Protein AF-A0A162LKR6-F1 (afdb_monomer)

Secondary structure (DSSP, 8-state):
-------EEEEEGGG--S---HHHHHHHHHHHHHHHHHTT--EEEEEE--TTT-TTHHHHHHHHHHHHHHHT-EEEEEEETTT--GGGHHHHHHHHHHHTTSTTB-EETTEEEEEEES-TT--HHHHHHTSTT--EEEE-B-S-GGGGGG--S-----B---SS-SSS------BSS-TTTT-B-----TT-SSSSTHHHHTT---TTHHHHHHHHHHHHHHT-SS----S-EEEEEEESS-TTPPPSS-SS-SPTTGGG---EEEEEEEESS-EEEEEEETTSPPEEEEE-SEEEEEEEE--SB-EEEEEEETTEEEEEEE-SSPBPS--SS---PEEEEEEE-

Organism: NCBI:txid1081108

InterPro domains:
  IPR005197 Glycoside hydrolase family 71 [PF03659] (29-169)
  IPR005197 Glycoside hydrolase family 71 [PF03659] (178-317)
  IPR005197 Glycoside hydrolase family 71 [cd11577] (24-223)

Solvent-accessible surface area (backbone atoms only — not comparable to full-atom values): 19174 Å² total; per-residue (Å²): 132,87,73,81,55,82,43,54,28,34,32,46,60,80,69,74,74,66,93,60,54,74,70,55,51,49,50,50,54,47,49,53,50,49,60,37,46,76,36,60,41,47,29,35,35,38,38,44,53,49,54,91,79,34,74,59,44,67,61,52,51,53,48,52,40,49,50,17,40,78,70,73,34,23,33,29,52,15,46,24,48,91,69,44,56,86,89,40,49,66,58,55,28,50,57,49,52,69,43,54,79,43,83,6,42,32,68,47,98,87,8,24,36,34,36,27,42,54,68,74,79,60,62,39,51,63,36,53,75,60,32,79,87,50,53,70,30,38,27,38,17,51,86,56,74,71,51,71,82,69,68,81,34,63,68,73,56,71,36,64,83,61,66,62,74,88,78,81,80,66,82,68,28,46,30,40,48,32,49,78,79,59,59,30,40,40,71,93,59,96,82,58,73,81,75,71,32,30,80,56,41,65,95,33,50,28,37,44,55,43,66,69,44,26,34,48,42,52,14,57,40,72,66,46,95,58,60,68,52,90,54,50,35,38,34,37,38,29,51,46,43,55,84,85,62,77,47,79,68,48,94,85,57,80,65,89,66,59,84,79,58,76,66,42,34,38,39,32,41,30,20,66,52,58,32,37,42,34,41,28,28,28,83,47,77,73,47,73,46,82,38,64,51,37,82,48,79,47,77,41,75,57,34,60,33,54,34,36,41,38,33,27,46,94,89,38,82,64,40,62,49,68,55,94,65,52,24,37,93,70,44,49,51,78,53,86,39,50,40,38,40,67,38,71,107

Nearest PDB structures (foldseek):
  4ad0-assembly4_D  TM=5.886E-01  e=2.171E-04  Bacteroides thetaiotaomicron VPI-5482
  4acz-assembly1_A  TM=6.009E-01  e=1.583E-03  Bacteroides thetaiotaomicron VPI-5482
  4ad0-assembly2_B  TM=5.963E-01  e=1.897E-03  Bacteroides thetaiotaomicron VPI-5482
  3l5i-assembly1_A  TM=4.426E-01  e=1.816E+00  Homo sapiens
  3l5j-assembly2_B  TM=2.944E-01  e=9.364E-01  Homo sapiens

Radius of gyration: 21.82 Å; Cα contacts (8 Å, |Δi|>4): 695; chains: 1; bounding box: 47×47×60 Å

Foldseek 3Di:
DQDQDAAEAEEEPLQVDDDDDLVLLLVVLLQLVVLCVVLPHQEYAYEDADCVVPVCRVVNVVSNLVSLLVVVGAYEYAYEVVHDDLVCLVVVLVVRLVCFPRSRFDDDPQAGEYEYDDDLQRQCVSSQVSSVPGHHAYAYADPDPVSVVVDPRDHNHHDHPPQDDPDPPHDGRQYQRPLVVQRHQHADDPPSPPSVSCVQCVQQHNVLVSVVSSQVSVCVSSVHPAGDFDFKKKKKKFDLEALPADAAAAPPGDDPPSVVDDRKIKMKIAFPAKKWKWKDAAPDDIDIDIDGHGIDMDIDHHDFFKIWMFIGDPNHTDWIDIDPHTRHNYHNYDHPHMRMDMIGD

Sequence (345 aa):
MVSTKHLVAGLCLLTLALAAEKAVYAHFMNQDIAQAQEIGIDGFALNCAPPRVDSYTPKQLANAYEAAADTGFKVFISVDFAYWGDNDSNDITSILRNYSTYTGQAYYNGGALASTFVRDYFDWNNVKNNMGGQKLTIIPMIQDPTFLSRQTTGIDGALSWYGWPTDGASWWLTLLTDFGESHYISGHEPHHSDDGSSEWTAEFPHDAWRSLMKPYIAAYKSGAASPTVSRDELVYWYRTTPKGIECTNDKIGKPRGVELFDDVVFASAMLTQPADLTVTSGSRSPVTVSVPADIHTLNFTMGVGKQQFSLSRSDAHLLGGFGAKDIQQSCETYNFNAYVGAFTA

pLDDT: mean 85.41, std 17.09, range [24.7, 98.75]

Structure (mmCIF, N/CA/C/O backbone):
data_AF-A0A162LKR6-F1
#
_entry.id   AF-A0A162LKR6-F1
#
loop_
_atom_site.group_PDB
_atom_site.id
_atom_site.type_symbol
_atom_site.label_atom_id
_atom_site.label_alt_id
_atom_site.label_comp_id
_atom_site.label_asym_id
_atom_site.label_entity_id
_atom_site.label_seq_id
_atom_site.pdbx_PDB_ins_code
_atom_site.Cartn_x
_atom_site.Cartn_y
_atom_site.Cartn_z
_atom_site.occupancy
_atom_site.B_iso_or_equiv
_atom_site.auth_seq_id
_atom_site.auth_comp_id
_atom_site.auth_asym_id
_atom_site.auth_atom_id
_atom_site.pdbx_PDB_model_num
ATOM 1 N N . MET A 1 1 ? -15.649 -25.569 11.508 1.00 29.19 1 MET A N 1
ATOM 2 C CA . MET A 1 1 ? -16.010 -24.161 11.241 1.00 29.19 1 MET A CA 1
ATOM 3 C C . MET A 1 1 ? -14.812 -23.514 10.583 1.00 29.19 1 MET A C 1
ATOM 5 O O . MET A 1 1 ? -13.763 -23.469 11.209 1.00 29.19 1 MET A O 1
ATOM 9 N N . VAL A 1 2 ? -14.925 -23.119 9.316 1.00 24.70 2 VAL A N 1
ATOM 10 C CA . VAL A 1 2 ? -13.878 -22.333 8.651 1.00 24.70 2 VAL A CA 1
ATOM 11 C C . VAL A 1 2 ? -13.959 -20.930 9.252 1.00 24.70 2 VAL A C 1
ATOM 13 O O . VAL A 1 2 ? -14.989 -20.277 9.130 1.00 24.70 2 VAL A O 1
ATOM 16 N N . SER A 1 3 ? -12.934 -20.521 9.999 1.00 33.34 3 SER A N 1
ATOM 17 C CA . SER A 1 3 ? -12.812 -19.149 10.497 1.00 33.34 3 SER A CA 1
ATOM 18 C C . SER A 1 3 ? -12.527 -18.247 9.299 1.00 33.34 3 SER A C 1
ATOM 20 O O . SER A 1 3 ? -11.467 -18.376 8.687 1.00 33.34 3 SER A O 1
ATOM 22 N N . THR A 1 4 ? -13.475 -17.388 8.918 1.00 39.44 4 THR A N 1
ATOM 23 C CA . THR A 1 4 ? -13.256 -16.383 7.871 1.00 39.44 4 THR A CA 1
ATOM 24 C C . THR A 1 4 ? -12.212 -15.391 8.376 1.00 39.44 4 THR A C 1
ATOM 26 O O . THR A 1 4 ? -12.482 -14.586 9.269 1.00 39.44 4 THR A O 1
ATOM 29 N N . LYS A 1 5 ? -10.991 -15.475 7.846 1.00 44.66 5 LYS A N 1
ATOM 30 C CA . LYS A 1 5 ? -9.936 -14.500 8.130 1.00 44.66 5 LYS A CA 1
ATOM 31 C C . LYS A 1 5 ? -10.236 -13.209 7.367 1.00 44.66 5 LYS A C 1
ATOM 33 O O . LYS A 1 5 ? -10.603 -13.262 6.196 1.00 44.66 5 LYS A O 1
ATOM 38 N N . HIS A 1 6 ? -10.073 -12.078 8.044 1.00 50.22 6 HIS A N 1
ATOM 39 C CA . HIS A 1 6 ? -10.256 -10.742 7.477 1.00 50.22 6 HIS A CA 1
ATOM 40 C C . HIS A 1 6 ? -8.883 -10.093 7.290 1.00 50.22 6 HIS A C 1
ATOM 42 O O . HIS A 1 6 ? -7.999 -10.298 8.131 1.00 50.22 6 HIS A O 1
ATOM 48 N N . LEU A 1 7 ? -8.703 -9.336 6.207 1.00 41.81 7 LEU A N 1
ATOM 49 C CA . LEU A 1 7 ? -7.512 -8.513 5.982 1.00 41.81 7 LEU A CA 1
ATOM 50 C C . LEU A 1 7 ? -7.910 -7.039 5.925 1.00 41.81 7 LEU A C 1
ATOM 52 O O . LEU A 1 7 ? -8.882 -6.679 5.262 1.00 41.81 7 LEU A O 1
ATOM 56 N N . VAL A 1 8 ? -7.144 -6.199 6.616 1.00 47.16 8 VAL A N 1
ATOM 57 C CA . VAL A 1 8 ? -7.363 -4.754 6.689 1.00 47.16 8 VAL A CA 1
ATOM 58 C C . VAL A 1 8 ? -6.139 -4.058 6.104 1.00 47.16 8 VAL A C 1
ATOM 60 O O . VAL A 1 8 ? -5.020 -4.438 6.432 1.00 47.16 8 VAL A O 1
ATOM 63 N N . ALA A 1 9 ? -6.361 -3.069 5.243 1.00 48.78 9 ALA A N 1
ATOM 64 C CA . ALA A 1 9 ? -5.352 -2.143 4.732 1.00 48.78 9 ALA A CA 1
ATOM 65 C C . ALA A 1 9 ? -5.332 -0.846 5.555 1.00 48.78 9 ALA A C 1
ATOM 67 O O . ALA A 1 9 ? -6.288 -0.533 6.258 1.00 48.78 9 ALA A O 1
ATOM 68 N N . GLY A 1 10 ? -4.260 -0.066 5.484 1.00 45.12 10 GLY A N 1
ATOM 69 C CA . GLY A 1 10 ? -4.259 1.278 6.053 1.00 45.12 10 GLY A CA 1
ATOM 70 C C . GLY A 1 10 ? -4.812 2.296 5.055 1.00 45.12 10 GLY A C 1
ATOM 71 O O . GLY A 1 10 ? -4.635 2.159 3.847 1.00 45.12 10 GLY A O 1
ATOM 72 N N . LEU A 1 11 ? -5.476 3.335 5.545 1.00 42.62 11 LEU A N 1
ATOM 73 C CA . LEU A 1 11 ? -5.876 4.490 4.750 1.00 42.62 11 LEU A CA 1
ATOM 74 C C . LEU A 1 11 ? -5.417 5.751 5.480 1.00 42.62 11 LEU A C 1
ATOM 76 O O . LEU A 1 11 ? -5.791 5.990 6.634 1.00 42.62 11 LEU A O 1
ATOM 80 N N . CYS A 1 12 ? -4.598 6.554 4.807 1.00 48.62 12 CYS A N 1
ATOM 81 C CA . CYS A 1 12 ? -4.180 7.843 5.327 1.00 48.62 12 CYS A CA 1
ATOM 82 C C . CYS A 1 12 ? -5.245 8.878 4.956 1.00 48.62 12 CYS A C 1
ATOM 84 O O . CYS A 1 12 ? -5.464 9.151 3.778 1.00 48.62 12 CYS A O 1
ATOM 86 N N . LEU A 1 13 ? -5.938 9.441 5.951 1.00 44.19 13 LEU A N 1
ATOM 87 C CA . LEU A 1 13 ? -6.934 10.490 5.709 1.00 44.19 13 LEU A CA 1
ATOM 88 C C . LEU A 1 13 ? -6.302 11.875 5.486 1.00 44.19 13 LEU A C 1
ATOM 90 O O . LEU A 1 13 ? -7.023 12.794 5.096 1.00 44.19 13 LEU A O 1
ATOM 94 N N . LEU A 1 14 ? -4.988 12.027 5.714 1.00 36.88 14 LEU A N 1
ATOM 95 C CA . LEU A 1 14 ? -4.273 13.299 5.548 1.00 36.88 14 LEU A CA 1
ATOM 96 C C . LEU A 1 14 ? -4.157 13.747 4.078 1.00 36.88 14 LEU A C 1
ATOM 98 O O . LEU A 1 14 ? -4.007 14.937 3.827 1.00 36.88 14 LEU A O 1
ATOM 102 N N . THR A 1 15 ? -4.260 12.835 3.105 1.00 41.09 15 THR A N 1
ATOM 103 C CA . THR A 1 15 ? -4.064 13.134 1.670 1.00 41.09 15 THR A CA 1
ATOM 104 C C . THR A 1 15 ? -5.354 13.486 0.914 1.00 41.09 15 THR A C 1
ATOM 106 O O . THR A 1 15 ? -5.302 13.877 -0.246 1.00 41.09 15 THR A O 1
ATOM 109 N N . LEU A 1 16 ? -6.531 13.417 1.553 1.00 44.19 16 LEU A N 1
ATOM 110 C CA . LEU A 1 16 ? -7.836 13.701 0.916 1.00 44.19 16 LEU A CA 1
ATOM 111 C C . LEU A 1 16 ? -8.273 15.178 1.040 1.00 44.19 16 LEU A C 1
ATOM 113 O O . LEU A 1 16 ? -9.462 15.511 0.957 1.00 44.19 16 LEU A O 1
ATOM 117 N N . ALA A 1 17 ? -7.325 16.081 1.288 1.00 40.38 17 ALA A N 1
ATOM 118 C CA . ALA A 1 17 ? -7.599 17.459 1.663 1.00 40.38 17 ALA A CA 1
ATOM 119 C C . ALA A 1 17 ? -7.634 18.406 0.455 1.00 40.38 17 ALA A C 1
ATOM 121 O O . ALA A 1 17 ? -6.652 19.069 0.161 1.00 40.38 17 ALA A O 1
ATOM 122 N N . LEU A 1 18 ? -8.822 18.561 -0.140 1.00 38.34 18 LEU A N 1
ATOM 123 C CA . LEU A 1 18 ? -9.355 19.874 -0.527 1.00 38.34 18 LEU A CA 1
ATOM 124 C C . LEU A 1 18 ? -10.874 19.817 -0.652 1.00 38.34 18 LEU A C 1
ATOM 126 O O . LEU A 1 18 ? -11.410 19.230 -1.581 1.00 38.34 18 LEU A O 1
ATOM 130 N N . ALA A 1 19 ? -11.557 20.410 0.334 1.00 39.62 19 ALA A N 1
ATOM 131 C CA . ALA A 1 19 ? -12.937 20.915 0.303 1.00 39.62 19 ALA A CA 1
ATOM 132 C C . ALA A 1 19 ? -13.975 20.177 -0.577 1.00 39.62 19 ALA A C 1
ATOM 134 O O . ALA A 1 19 ? -14.870 20.806 -1.138 1.00 39.62 19 ALA A O 1
ATOM 135 N N . ALA A 1 20 ? -13.914 18.852 -0.668 1.00 42.78 20 ALA A N 1
ATOM 136 C CA . ALA A 1 20 ? -14.869 18.077 -1.439 1.00 42.78 20 ALA A CA 1
ATOM 137 C C . ALA A 1 20 ? -16.275 18.168 -0.804 1.00 42.78 20 ALA A C 1
ATOM 139 O O . ALA A 1 20 ? -16.480 17.901 0.393 1.00 42.78 20 ALA A O 1
ATOM 140 N N . GLU A 1 21 ? -17.270 18.558 -1.608 1.00 47.84 21 GLU A N 1
ATOM 141 C CA . GLU A 1 21 ? -18.689 18.373 -1.287 1.00 47.84 21 GLU A CA 1
ATOM 142 C C . GLU A 1 21 ? -18.957 16.890 -0.955 1.00 47.84 21 GLU A C 1
ATOM 144 O O . GLU A 1 21 ? -18.235 16.010 -1.420 1.00 47.84 21 GLU A O 1
ATOM 149 N N . LYS A 1 22 ? -19.985 16.582 -0.140 1.00 41.72 22 LYS A N 1
ATOM 150 C CA . LYS A 1 22 ? -20.257 15.208 0.357 1.00 41.72 22 LYS A CA 1
ATOM 151 C C . LYS A 1 22 ? -20.213 14.152 -0.764 1.00 41.72 22 LYS A C 1
ATOM 153 O O . LYS A 1 22 ? -19.682 13.068 -0.556 1.00 41.72 22 LYS A O 1
ATOM 158 N N . ALA A 1 23 ? -20.727 14.493 -1.947 1.00 37.66 23 ALA A N 1
ATOM 159 C CA . ALA A 1 23 ? -20.769 13.608 -3.109 1.00 37.66 23 ALA A CA 1
ATOM 160 C C . ALA A 1 23 ? -19.381 13.258 -3.674 1.00 37.66 23 ALA A C 1
ATOM 162 O O . ALA A 1 23 ? -19.180 12.134 -4.119 1.00 37.66 23 ALA A O 1
ATOM 163 N N . VAL A 1 24 ? -18.429 14.191 -3.623 1.00 47.19 24 VAL A N 1
ATOM 164 C CA . VAL A 1 24 ? -17.076 14.029 -4.171 1.00 47.19 24 VAL A CA 1
ATOM 165 C C . VAL A 1 24 ? -16.264 13.085 -3.278 1.00 47.19 24 VAL A C 1
ATOM 167 O O . VAL A 1 24 ? -15.729 12.099 -3.762 1.00 47.19 24 VAL A O 1
ATOM 170 N N . TYR A 1 25 ? -16.281 13.278 -1.954 1.00 55.28 25 TYR A N 1
ATOM 171 C CA . TYR A 1 25 ? -15.586 12.364 -1.032 1.00 55.28 25 TYR A CA 1
ATOM 172 C C . TYR A 1 25 ? -16.222 10.965 -0.980 1.00 55.28 25 TYR A C 1
ATOM 174 O O . TYR A 1 25 ? -15.514 9.961 -0.974 1.00 55.28 25 TYR A O 1
ATOM 182 N N . ALA A 1 26 ? -17.558 10.881 -0.966 1.00 53.91 26 ALA A N 1
ATOM 183 C CA . ALA A 1 26 ? -18.251 9.593 -0.983 1.00 53.91 26 ALA A CA 1
ATOM 184 C C . ALA A 1 26 ? -17.964 8.802 -2.270 1.00 53.91 26 ALA A C 1
ATOM 186 O O . ALA A 1 26 ? -17.880 7.578 -2.226 1.00 53.91 26 ALA A O 1
ATOM 187 N N . HIS A 1 27 ? -17.782 9.482 -3.407 1.00 55.50 27 HIS A N 1
ATOM 188 C CA . HIS A 1 27 ? -17.410 8.836 -4.663 1.00 55.50 27 HIS A CA 1
ATOM 189 C C . HIS A 1 27 ? -16.030 8.163 -4.582 1.00 55.50 27 HIS A C 1
ATOM 191 O O . HIS A 1 27 ? -15.929 6.988 -4.928 1.00 55.50 27 HIS A O 1
ATOM 197 N N . PHE A 1 28 ? -15.012 8.847 -4.046 1.00 70.88 28 PHE A N 1
ATOM 198 C CA . PHE A 1 28 ? -13.657 8.287 -3.923 1.00 70.88 28 PHE A CA 1
ATOM 199 C C . PHE A 1 28 ? -13.556 7.198 -2.870 1.00 70.88 28 PHE A C 1
ATOM 201 O O . PHE A 1 28 ? -13.040 6.128 -3.160 1.00 70.88 28 PHE A O 1
ATOM 208 N N . MET A 1 29 ? -14.160 7.396 -1.695 1.00 79.56 29 MET A N 1
ATOM 209 C CA . MET A 1 29 ? -14.205 6.341 -0.683 1.00 79.56 29 MET A CA 1
ATOM 210 C C . MET A 1 29 ? -14.878 5.072 -1.229 1.00 79.56 29 MET A C 1
ATOM 212 O O . MET A 1 29 ? -14.401 3.968 -0.993 1.00 79.56 29 MET A O 1
ATOM 216 N N . ASN A 1 30 ? -15.956 5.206 -2.009 1.00 84.00 30 ASN A N 1
ATOM 217 C CA . ASN A 1 30 ? -16.595 4.055 -2.648 1.00 84.00 30 ASN A CA 1
ATOM 218 C C . ASN A 1 30 ? -15.708 3.410 -3.723 1.00 84.00 30 ASN A C 1
ATOM 220 O O . ASN A 1 30 ? -15.721 2.187 -3.858 1.00 84.00 30 ASN A O 1
ATOM 224 N N . GLN A 1 31 ? -14.942 4.201 -4.477 1.00 84.44 31 GLN A N 1
ATOM 225 C CA . GLN A 1 31 ? -13.979 3.693 -5.453 1.00 84.44 31 GLN A CA 1
ATOM 226 C C . GLN A 1 31 ? -12.830 2.935 -4.771 1.00 84.44 31 GLN A C 1
ATOM 228 O O . GLN A 1 31 ? -12.537 1.809 -5.170 1.00 84.44 31 GLN A O 1
ATOM 233 N N . ASP A 1 32 ? -12.238 3.501 -3.720 1.00 84.31 32 ASP A N 1
ATOM 234 C CA . ASP A 1 32 ? -11.192 2.871 -2.909 1.00 84.31 32 ASP A CA 1
ATOM 235 C C . ASP A 1 32 ? -11.684 1.563 -2.288 1.00 84.31 32 ASP A C 1
ATOM 237 O O . ASP A 1 32 ? -11.022 0.527 -2.385 1.00 84.31 32 ASP A O 1
ATOM 241 N N . ILE A 1 33 ? -12.887 1.578 -1.702 1.00 88.81 33 ILE A N 1
ATOM 242 C CA . ILE A 1 33 ? -13.537 0.378 -1.167 1.00 88.81 33 ILE A CA 1
ATOM 243 C C . ILE A 1 33 ? -13.721 -0.667 -2.271 1.00 88.81 33 ILE A C 1
ATOM 245 O O . ILE A 1 33 ? -13.387 -1.832 -2.059 1.00 88.81 33 ILE A O 1
ATOM 249 N N . ALA A 1 34 ? -14.210 -0.279 -3.451 1.00 90.75 34 ALA A N 1
ATOM 250 C CA . ALA A 1 34 ? -14.413 -1.211 -4.555 1.00 90.75 34 ALA A CA 1
ATOM 251 C C . ALA A 1 34 ? -13.088 -1.838 -5.028 1.00 90.75 34 ALA A C 1
ATOM 253 O O . ALA A 1 34 ? -13.014 -3.056 -5.196 1.00 90.75 34 ALA A O 1
ATOM 254 N N . GLN A 1 35 ? -12.028 -1.036 -5.180 1.00 89.56 35 GLN A N 1
ATOM 255 C CA . GLN A 1 35 ? -10.691 -1.514 -5.554 1.00 89.56 35 GLN A CA 1
ATOM 256 C C . GLN A 1 35 ? -10.099 -2.450 -4.487 1.00 89.56 35 GLN A C 1
ATOM 258 O O . GLN A 1 35 ? -9.509 -3.481 -4.816 1.00 89.56 35 GLN A O 1
ATOM 263 N N . ALA A 1 36 ? -10.287 -2.133 -3.205 1.00 88.81 36 ALA A N 1
ATOM 264 C CA . ALA A 1 36 ? -9.868 -2.977 -2.090 1.00 88.81 36 ALA A CA 1
ATOM 265 C C . ALA A 1 36 ? -10.630 -4.313 -2.062 1.00 88.81 36 ALA A C 1
ATOM 267 O O . ALA A 1 36 ? -10.019 -5.384 -1.962 1.00 88.81 36 ALA A O 1
ATOM 268 N N . GLN A 1 37 ? -11.956 -4.270 -2.210 1.00 92.12 37 GLN A N 1
ATOM 269 C CA . GLN A 1 37 ? -12.806 -5.458 -2.272 1.00 92.12 37 GLN A CA 1
ATOM 270 C C . GLN A 1 37 ? -12.447 -6.352 -3.467 1.00 92.12 37 GLN A C 1
ATOM 272 O O . GLN A 1 37 ? -12.443 -7.577 -3.327 1.00 92.12 37 GLN A O 1
ATOM 277 N N . GLU A 1 38 ? -12.072 -5.775 -4.616 1.00 92.56 38 GLU A N 1
ATOM 278 C CA . GLU A 1 38 ? -11.669 -6.524 -5.815 1.00 92.56 38 GLU A CA 1
ATOM 279 C C . GLU A 1 38 ? -10.475 -7.461 -5.564 1.00 92.56 38 GLU A C 1
ATOM 281 O O . GLU A 1 38 ? -10.382 -8.548 -6.156 1.00 92.56 38 GLU A O 1
ATOM 286 N N . ILE A 1 39 ? -9.565 -7.065 -4.672 1.00 89.69 39 ILE A N 1
ATOM 287 C CA . ILE A 1 39 ? -8.402 -7.869 -4.278 1.00 89.69 39 ILE A CA 1
ATOM 288 C C . ILE A 1 39 ? -8.591 -8.617 -2.955 1.00 89.69 39 ILE A C 1
ATOM 290 O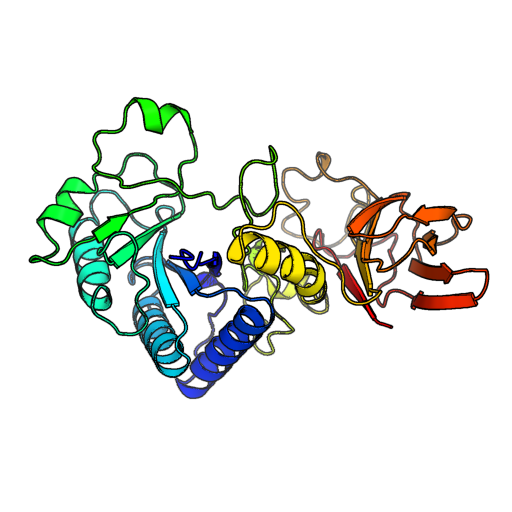 O . ILE A 1 39 ? -7.700 -9.351 -2.534 1.00 89.69 39 ILE A O 1
ATOM 294 N N . GLY A 1 40 ? -9.771 -8.505 -2.341 1.00 90.69 40 GLY A N 1
ATOM 295 C CA . GLY A 1 40 ? -10.172 -9.266 -1.162 1.00 90.69 40 GLY A CA 1
ATOM 296 C C . GLY A 1 40 ? -9.861 -8.609 0.184 1.00 90.69 40 GLY A C 1
ATOM 297 O O . GLY A 1 40 ? -9.952 -9.306 1.197 1.00 90.69 40 GLY A O 1
ATOM 298 N N . ILE A 1 41 ? -9.508 -7.321 0.211 1.00 89.88 41 ILE A N 1
ATOM 299 C CA . ILE A 1 41 ? -9.410 -6.533 1.449 1.00 89.88 41 ILE A CA 1
ATOM 300 C C . ILE A 1 41 ? -10.827 -6.288 1.986 1.00 89.88 41 ILE A C 1
ATOM 302 O O . ILE A 1 41 ? -11.753 -6.040 1.217 1.00 89.88 41 ILE A O 1
ATOM 306 N N . ASP A 1 42 ? -10.995 -6.376 3.306 1.00 90.25 42 ASP A N 1
ATOM 307 C CA . ASP A 1 42 ? -12.299 -6.286 3.981 1.00 90.25 42 ASP A CA 1
ATOM 308 C C . ASP A 1 42 ? -12.486 -4.990 4.779 1.00 90.25 42 ASP A C 1
ATOM 310 O O . ASP A 1 42 ? -13.603 -4.682 5.203 1.00 90.25 42 ASP A O 1
ATOM 314 N N . GLY A 1 43 ? -11.405 -4.247 5.030 1.00 91.00 43 GLY A N 1
ATOM 315 C CA . GLY A 1 43 ? -11.511 -2.991 5.750 1.00 91.00 43 GLY A CA 1
ATOM 316 C C . GLY A 1 43 ? -10.310 -2.057 5.669 1.00 91.00 43 GLY A C 1
ATOM 317 O O . GLY A 1 43 ? -9.240 -2.463 5.213 1.00 91.00 43 GLY A O 1
ATOM 318 N N . PHE A 1 44 ? -10.491 -0.828 6.168 1.00 90.19 44 PHE A N 1
ATOM 319 C CA . PHE A 1 44 ? -9.430 0.172 6.330 1.00 90.19 44 PHE A CA 1
ATOM 320 C C . PHE A 1 44 ? -9.191 0.591 7.787 1.00 90.19 44 PHE A C 1
ATOM 322 O O . PHE A 1 44 ? -10.132 0.836 8.545 1.00 90.19 44 PHE A O 1
ATOM 329 N N . ALA A 1 45 ? -7.922 0.751 8.157 1.00 91.00 45 ALA A N 1
ATOM 330 C CA . ALA A 1 45 ? -7.501 1.505 9.332 1.00 91.00 45 ALA A CA 1
ATOM 331 C C . ALA A 1 45 ? -7.398 2.993 8.960 1.00 91.00 45 ALA A C 1
ATOM 333 O O . ALA A 1 45 ? -6.555 3.372 8.153 1.00 91.00 45 ALA A O 1
ATOM 334 N N . LEU A 1 46 ? -8.255 3.831 9.537 1.00 91.44 46 LEU A N 1
ATOM 335 C CA . LEU A 1 46 ? -8.363 5.259 9.250 1.00 91.44 46 LEU A CA 1
ATOM 336 C C . LEU A 1 46 ? -7.407 6.050 10.147 1.00 91.44 46 LEU A C 1
ATOM 338 O O . LEU A 1 46 ? -7.749 6.343 11.297 1.00 91.44 46 LEU A O 1
ATOM 342 N N . ASN A 1 47 ? -6.216 6.381 9.644 1.00 87.94 47 ASN A N 1
ATOM 343 C CA . ASN A 1 47 ? -5.276 7.221 10.386 1.00 87.94 47 ASN A CA 1
ATOM 344 C C . ASN A 1 47 ? -5.806 8.654 10.483 1.00 87.94 47 ASN A C 1
ATOM 346 O O . ASN A 1 47 ? -6.173 9.238 9.463 1.00 87.94 47 ASN A O 1
ATOM 350 N N . CYS A 1 48 ? -5.890 9.209 11.694 1.00 87.94 48 CYS A N 1
ATOM 351 C CA . CYS A 1 48 ? -6.502 10.519 11.897 1.00 87.94 48 CYS A CA 1
ATOM 352 C C . CYS A 1 48 ? -5.830 11.359 12.991 1.00 87.94 48 CYS A C 1
ATOM 354 O O . CYS A 1 48 ? -5.492 10.865 14.070 1.00 87.94 48 CYS A O 1
ATOM 356 N N . ALA A 1 49 ? -5.723 12.661 12.724 1.00 88.50 49 ALA A N 1
ATOM 357 C CA . ALA A 1 49 ? -5.289 13.689 13.664 1.00 88.50 49 ALA A CA 1
ATOM 358 C C . ALA A 1 49 ? -6.493 14.305 14.417 1.00 88.50 49 ALA A C 1
ATOM 360 O O . ALA A 1 49 ? -7.638 14.191 13.964 1.00 88.50 49 ALA A O 1
ATOM 361 N N . PRO A 1 50 ? -6.285 14.981 15.562 1.00 90.94 50 PRO A N 1
ATOM 362 C CA . PRO A 1 50 ? -7.376 15.628 16.284 1.00 90.94 50 PRO A CA 1
ATOM 363 C C . PRO A 1 50 ? -7.941 16.826 15.499 1.00 90.94 50 PRO A C 1
ATOM 365 O O . PRO A 1 50 ? -7.194 17.481 14.771 1.00 90.94 50 PRO A O 1
ATOM 368 N N . PRO A 1 51 ? -9.217 17.217 15.705 1.00 89.12 51 PRO A N 1
ATOM 369 C CA . PRO A 1 51 ? -9.852 18.316 14.960 1.00 89.12 51 PRO A CA 1
ATOM 370 C C . PRO A 1 51 ? -9.150 19.676 15.080 1.00 89.12 51 PRO A C 1
ATOM 372 O O . PRO A 1 51 ? -9.320 20.543 14.228 1.00 89.12 51 PRO A O 1
ATOM 375 N N . ARG A 1 52 ? -8.367 19.874 16.151 1.00 92.31 52 ARG A N 1
ATOM 376 C CA . ARG A 1 52 ? -7.533 21.072 16.356 1.00 92.31 52 ARG A CA 1
ATOM 377 C C . ARG A 1 52 ? -6.343 21.156 15.390 1.00 92.31 52 ARG A C 1
ATOM 379 O O . ARG A 1 52 ? -5.800 22.240 15.222 1.00 92.31 52 ARG A O 1
ATOM 386 N N . VAL A 1 53 ? -5.919 20.021 14.832 1.00 88.00 53 VAL A N 1
ATOM 387 C CA . VAL A 1 53 ? -4.890 19.921 13.789 1.00 88.00 53 VAL A CA 1
ATOM 388 C C . VAL A 1 53 ? -5.581 19.892 12.429 1.00 88.00 53 VAL A C 1
ATOM 390 O O . VAL A 1 53 ? -5.323 20.763 11.607 1.00 88.00 53 VAL A O 1
ATOM 393 N N . ASP A 1 54 ? -6.552 18.988 12.259 1.00 83.56 54 ASP A N 1
ATOM 394 C CA . ASP A 1 54 ? -7.295 18.805 11.011 1.00 83.56 54 ASP A CA 1
ATOM 395 C C . ASP A 1 54 ? -8.800 19.000 11.215 1.00 83.56 54 ASP A C 1
ATOM 397 O O . ASP A 1 54 ? -9.544 18.082 11.572 1.00 83.56 54 ASP A O 1
ATOM 401 N N . SER A 1 55 ? -9.280 20.215 10.943 1.00 85.00 55 SER A N 1
ATOM 402 C CA . SER A 1 55 ? -10.693 20.582 11.145 1.00 85.00 55 SER A CA 1
ATOM 403 C C . SER A 1 55 ? -11.689 19.761 10.308 1.00 85.00 55 SER A C 1
ATOM 405 O O . SER A 1 55 ? -12.872 19.691 10.648 1.00 85.00 55 SER A O 1
ATOM 407 N N . TYR A 1 56 ? -11.227 19.107 9.237 1.00 79.75 56 TYR A N 1
ATOM 408 C CA . TYR A 1 56 ? -12.040 18.264 8.359 1.00 79.75 56 TYR A CA 1
ATOM 409 C C . TYR A 1 56 ? -12.168 16.808 8.842 1.00 79.75 56 TYR A C 1
ATOM 411 O O . TYR A 1 56 ? -13.100 16.124 8.409 1.00 79.75 56 TYR A O 1
ATOM 419 N N . THR A 1 57 ? -11.316 16.335 9.764 1.00 85.25 57 THR A N 1
ATOM 420 C CA . THR A 1 57 ? -11.301 14.937 10.242 1.00 85.25 57 THR A CA 1
ATOM 421 C C . THR A 1 57 ? -12.673 14.420 10.689 1.00 85.25 57 THR A C 1
ATOM 423 O O . THR A 1 57 ? -13.064 13.342 10.235 1.00 85.25 57 THR A O 1
ATOM 426 N N . PRO A 1 58 ? -13.470 15.145 11.508 1.00 89.75 58 PRO A N 1
ATOM 427 C CA . PRO A 1 58 ? -14.784 14.653 11.926 1.00 89.75 58 PRO A CA 1
ATOM 428 C C . PRO A 1 58 ? -15.721 14.341 10.755 1.00 89.75 58 PRO A C 1
ATOM 430 O O . PRO A 1 58 ? -16.409 13.322 10.773 1.00 89.75 58 PRO A O 1
ATOM 433 N N . LYS A 1 59 ? -15.722 15.199 9.724 1.00 87.50 59 LYS A N 1
ATOM 434 C CA . LYS A 1 59 ? -16.550 15.019 8.526 1.00 87.50 59 LYS A CA 1
ATOM 435 C C . LYS A 1 59 ? -16.078 13.811 7.715 1.00 87.50 59 LYS A C 1
ATOM 437 O O . LYS A 1 59 ? -16.914 13.029 7.275 1.00 87.50 59 LYS A O 1
ATOM 442 N N . GLN A 1 60 ? -14.765 13.643 7.547 1.00 85.06 60 GLN A N 1
ATOM 443 C CA . GLN A 1 60 ? -14.221 12.534 6.759 1.00 85.06 60 GLN A CA 1
ATOM 444 C C . GLN A 1 60 ? -14.394 11.180 7.435 1.00 85.06 60 GLN A C 1
ATOM 446 O O . GLN A 1 60 ? -14.773 10.222 6.769 1.00 85.06 60 GLN A O 1
ATOM 451 N N . LEU A 1 61 ? -14.244 11.105 8.759 1.00 91.75 61 LEU A N 1
ATOM 452 C CA . LEU A 1 61 ? -14.592 9.894 9.498 1.00 91.75 61 LEU A CA 1
ATOM 453 C C . LEU A 1 61 ? -16.073 9.549 9.315 1.00 91.75 61 LEU A C 1
ATOM 455 O O . LEU A 1 61 ? -16.385 8.423 8.945 1.00 91.75 61 LEU A O 1
ATOM 459 N N . ALA A 1 62 ? -16.986 10.511 9.484 1.00 92.38 62 ALA A N 1
ATOM 460 C CA . ALA A 1 62 ? -18.415 10.253 9.303 1.00 92.38 62 ALA A CA 1
ATOM 461 C C . ALA A 1 62 ? -18.731 9.706 7.899 1.00 92.38 62 ALA A C 1
ATOM 463 O O . ALA A 1 62 ? -19.417 8.692 7.778 1.00 92.38 62 ALA A O 1
ATOM 464 N N . ASN A 1 63 ? -18.165 10.322 6.857 1.00 88.50 63 ASN A N 1
ATOM 465 C CA . ASN A 1 63 ? -18.322 9.856 5.481 1.00 88.50 63 ASN A CA 1
ATOM 466 C C . ASN A 1 63 ? -17.734 8.447 5.266 1.00 88.50 63 ASN A C 1
ATOM 468 O O . ASN A 1 63 ? -18.355 7.627 4.596 1.00 88.50 63 ASN A O 1
ATOM 472 N N . ALA A 1 64 ? -16.556 8.149 5.828 1.00 90.06 64 ALA A N 1
ATOM 473 C CA . ALA A 1 64 ? -15.911 6.843 5.694 1.00 90.06 64 ALA A CA 1
ATOM 474 C C . ALA A 1 64 ? -16.727 5.723 6.360 1.00 90.06 64 ALA A C 1
ATOM 476 O O . ALA A 1 64 ? -16.889 4.649 5.783 1.00 90.06 64 ALA A O 1
ATOM 477 N N . TYR A 1 65 ? -17.294 5.973 7.546 1.00 94.94 65 TYR A N 1
ATOM 478 C CA . TYR A 1 65 ? -18.171 5.008 8.218 1.00 94.94 65 TYR A CA 1
ATOM 479 C C . TYR A 1 65 ? -19.510 4.813 7.488 1.00 94.94 65 TYR A C 1
ATOM 481 O O . TYR A 1 65 ? -20.019 3.692 7.484 1.00 94.94 65 TYR A O 1
ATOM 489 N N . GLU A 1 66 ? -20.072 5.865 6.877 1.00 93.62 66 GLU A N 1
ATOM 490 C CA . GLU A 1 66 ? -21.282 5.783 6.036 1.00 93.62 66 GLU A CA 1
ATOM 491 C C . GLU A 1 66 ? -21.007 4.933 4.784 1.00 93.62 66 GLU A C 1
ATOM 493 O O . GLU A 1 66 ? -21.669 3.918 4.579 1.00 93.62 66 GLU A O 1
ATOM 498 N N . ALA A 1 67 ? -19.950 5.248 4.029 1.00 91.06 67 ALA A N 1
ATOM 499 C CA . ALA A 1 67 ? -19.546 4.483 2.847 1.00 91.06 67 ALA A CA 1
ATOM 500 C C . ALA A 1 67 ? -19.237 3.011 3.173 1.00 91.06 67 ALA A C 1
ATOM 502 O O . ALA A 1 67 ? -19.662 2.102 2.457 1.00 91.06 67 ALA A O 1
ATOM 503 N N . ALA A 1 68 ? -18.545 2.750 4.287 1.00 94.06 68 ALA A N 1
ATOM 504 C CA . ALA A 1 68 ? -18.274 1.389 4.736 1.00 94.06 68 ALA A CA 1
ATOM 505 C C . ALA A 1 68 ? -19.561 0.626 5.092 1.00 94.06 68 ALA A C 1
ATOM 507 O O . ALA A 1 68 ? -19.697 -0.552 4.764 1.00 94.06 68 ALA A O 1
ATOM 508 N N . ALA A 1 69 ? -20.528 1.289 5.733 1.00 94.94 69 ALA A N 1
ATOM 509 C CA . ALA A 1 69 ? -21.822 0.684 6.031 1.00 94.94 69 ALA A CA 1
ATOM 510 C C . ALA A 1 69 ? -22.604 0.339 4.752 1.00 94.94 69 ALA A C 1
ATOM 512 O O . ALA A 1 69 ? -23.119 -0.776 4.649 1.00 94.94 69 ALA A O 1
ATOM 513 N N . ASP A 1 70 ? -22.639 1.251 3.780 1.00 94.56 70 ASP A N 1
ATOM 514 C CA . ASP A 1 70 ? -23.401 1.106 2.532 1.00 94.56 70 ASP A CA 1
ATOM 515 C C . ASP A 1 70 ? -22.861 -0.002 1.615 1.00 94.56 70 ASP A C 1
ATOM 517 O O . ASP A 1 70 ? -23.606 -0.618 0.852 1.00 94.56 70 ASP A O 1
ATOM 521 N N . THR A 1 71 ? -21.565 -0.292 1.710 1.00 93.12 71 THR A N 1
ATOM 522 C CA . THR A 1 71 ? -20.858 -1.268 0.860 1.00 93.12 71 THR A CA 1
ATOM 523 C C . THR A 1 71 ? -20.595 -2.607 1.555 1.00 93.12 71 THR A C 1
ATOM 525 O O . THR A 1 71 ? -20.025 -3.523 0.958 1.00 93.12 71 THR A O 1
ATOM 528 N N . GLY A 1 72 ? -20.976 -2.735 2.831 1.00 94.06 72 GLY A N 1
ATOM 529 C CA . GLY A 1 72 ? -20.647 -3.895 3.665 1.00 94.06 72 GLY A CA 1
ATOM 530 C C . GLY A 1 72 ? -19.165 -3.995 4.053 1.00 94.06 72 GLY A C 1
ATOM 531 O O . GLY A 1 72 ? -18.767 -4.988 4.666 1.00 94.06 72 GLY A O 1
ATOM 532 N N . PHE A 1 73 ? -18.362 -2.981 3.729 1.00 95.69 73 PHE A N 1
ATOM 533 C CA . PHE A 1 73 ? -16.957 -2.868 4.102 1.00 95.69 73 PHE A CA 1
ATOM 534 C C . PHE A 1 73 ? -16.796 -2.542 5.595 1.00 95.69 73 PHE A C 1
ATOM 536 O O . PHE A 1 73 ? -17.772 -2.298 6.322 1.00 95.69 73 PHE A O 1
ATOM 543 N N . LYS A 1 74 ? -15.556 -2.578 6.089 1.00 95.81 74 LYS A N 1
ATOM 544 C CA . LYS A 1 74 ? -15.245 -2.254 7.484 1.00 95.81 74 LYS A CA 1
ATOM 545 C C . LYS A 1 74 ? -14.213 -1.150 7.597 1.00 95.81 74 LYS A C 1
ATOM 547 O O . LYS A 1 74 ? -13.293 -1.043 6.804 1.00 95.81 74 LYS A O 1
ATOM 552 N N . VAL A 1 75 ? -14.337 -0.338 8.629 1.00 95.75 75 VAL A N 1
ATOM 553 C CA . VAL A 1 75 ? -13.342 0.667 8.982 1.00 95.75 75 VAL A CA 1
ATOM 554 C C . VAL A 1 75 ? -13.127 0.676 10.485 1.00 95.75 75 VAL A C 1
ATOM 556 O O . VAL A 1 75 ? -14.005 0.289 11.258 1.00 95.75 75 VAL A O 1
ATOM 559 N N . PHE A 1 76 ? -11.951 1.110 10.911 1.00 96.25 76 PHE A N 1
ATOM 560 C CA . PHE A 1 76 ? -11.702 1.455 12.302 1.00 96.25 76 PHE A CA 1
ATOM 561 C C . PHE A 1 76 ? -10.729 2.616 12.412 1.00 96.25 76 PHE A C 1
ATOM 563 O O . PHE A 1 76 ? -9.951 2.876 11.503 1.00 96.25 76 PHE A O 1
ATOM 570 N N . ILE A 1 77 ? -10.765 3.314 13.541 1.00 96.25 77 ILE A N 1
ATOM 571 C CA . ILE A 1 77 ? -9.889 4.458 13.787 1.00 96.25 77 ILE A CA 1
ATOM 572 C C . ILE A 1 77 ? 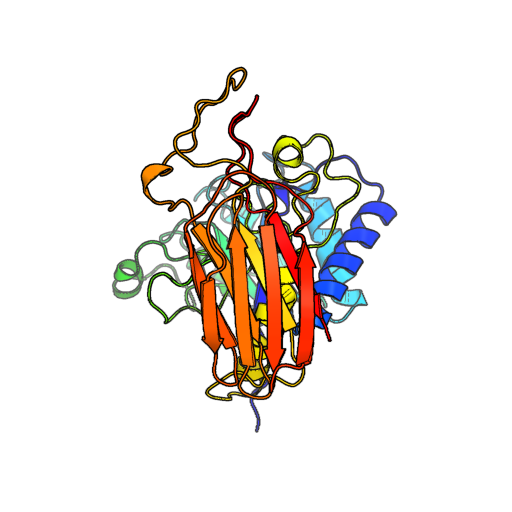-8.484 3.984 14.167 1.00 96.25 77 ILE A C 1
ATOM 574 O O . ILE A 1 77 ? -8.320 3.165 15.076 1.00 96.25 77 ILE A O 1
ATOM 578 N N . SER A 1 78 ? -7.481 4.562 13.507 1.00 94.62 78 SER A N 1
ATOM 579 C CA . SER A 1 78 ? -6.094 4.575 13.957 1.00 94.62 78 SER A CA 1
ATOM 580 C C . SER A 1 78 ? -5.759 5.960 14.511 1.00 94.62 78 SER A C 1
ATOM 582 O O . SER A 1 78 ? -5.844 6.963 13.800 1.00 94.62 78 SER A O 1
ATOM 584 N N . VAL A 1 79 ? -5.427 6.029 15.800 1.00 95.50 79 VAL A N 1
ATOM 585 C CA . VAL A 1 79 ? -5.093 7.290 16.480 1.00 95.50 79 VAL A CA 1
ATOM 586 C C . VAL A 1 79 ? -3.657 7.685 16.149 1.00 95.50 79 VAL A C 1
ATOM 588 O O . VAL A 1 79 ? -2.727 6.951 1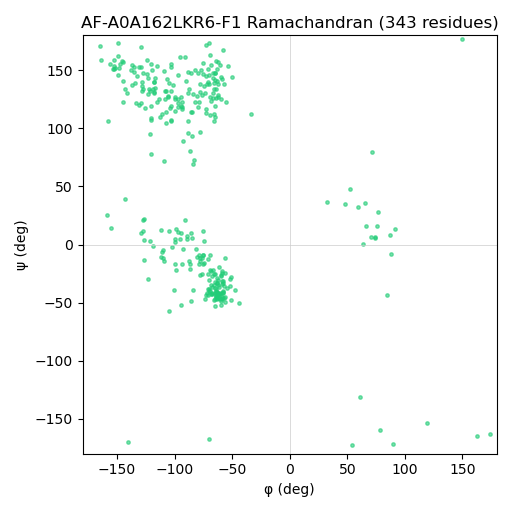6.490 1.00 95.50 79 VAL A O 1
ATOM 591 N N . ASP A 1 80 ? -3.472 8.841 15.513 1.00 93.06 80 ASP A N 1
ATOM 592 C CA . ASP A 1 80 ? -2.150 9.318 15.106 1.00 93.06 80 ASP A CA 1
ATOM 593 C C . ASP A 1 80 ? -1.408 10.068 16.225 1.00 93.06 80 ASP A C 1
ATOM 595 O O . ASP A 1 80 ? -1.540 11.284 16.402 1.00 93.06 80 ASP A O 1
ATOM 599 N N . PHE A 1 81 ? -0.580 9.363 16.991 1.00 94.38 81 PHE A N 1
ATOM 600 C CA . PHE A 1 81 ? 0.186 9.971 18.080 1.00 94.38 81 PHE A CA 1
ATOM 601 C C . PHE A 1 81 ? 1.398 10.806 17.624 1.00 94.38 81 PHE A C 1
ATOM 603 O O . PHE A 1 81 ? 2.221 11.190 18.467 1.00 94.38 81 PHE A O 1
ATOM 610 N N . ALA A 1 82 ? 1.525 11.116 16.327 1.00 90.19 82 ALA A N 1
ATOM 611 C CA . ALA A 1 82 ? 2.301 12.272 15.882 1.00 90.19 82 ALA A CA 1
ATOM 612 C C . ALA A 1 82 ? 1.590 13.600 16.225 1.00 90.19 82 ALA A C 1
ATOM 614 O O . ALA A 1 82 ? 2.257 14.617 16.418 1.00 90.19 82 ALA A O 1
ATOM 615 N N . TYR A 1 83 ? 0.257 13.582 16.367 1.00 92.19 83 TYR A N 1
ATOM 616 C CA . TYR A 1 83 ? -0.578 14.768 16.615 1.00 92.19 83 TYR A CA 1
ATOM 617 C C . TYR A 1 83 ? -1.440 14.681 17.885 1.00 92.19 83 TYR A C 1
ATOM 619 O O . TYR A 1 83 ? -1.754 15.707 18.506 1.00 92.19 83 TYR A O 1
ATOM 627 N N . TRP A 1 84 ? -1.833 13.469 18.273 1.00 94.75 84 TRP A N 1
ATOM 628 C CA . TRP A 1 84 ? -2.467 13.173 19.557 1.00 94.75 84 TRP A CA 1
ATOM 629 C C . TRP A 1 84 ? -1.413 13.021 20.665 1.00 94.75 84 TRP A C 1
ATOM 631 O O . TRP A 1 84 ? -0.289 12.585 20.419 1.00 94.75 84 TRP A O 1
ATOM 641 N N . GLY A 1 85 ? -1.777 13.358 21.901 1.00 94.25 85 GLY A N 1
ATOM 642 C CA . GLY A 1 85 ? -0.927 13.220 23.083 1.00 94.25 85 GLY A CA 1
ATOM 643 C C . GLY A 1 85 ? -1.612 12.484 24.232 1.00 94.25 85 GLY A C 1
ATOM 644 O O . GLY A 1 85 ? -2.822 12.271 24.231 1.00 94.25 85 GLY A O 1
ATOM 645 N N . ASP A 1 86 ? -0.836 12.140 25.261 1.00 92.44 86 ASP A N 1
ATOM 646 C CA . ASP A 1 86 ? -1.318 11.359 26.413 1.00 92.44 86 ASP A CA 1
ATOM 647 C C . ASP A 1 86 ? -2.495 12.040 27.146 1.00 92.44 86 ASP A C 1
ATOM 649 O O . ASP A 1 86 ? -3.410 11.379 27.641 1.00 92.44 86 ASP A O 1
ATOM 653 N N . ASN A 1 87 ? -2.521 13.377 27.146 1.00 94.25 87 ASN A N 1
ATOM 654 C CA . ASN A 1 87 ? -3.581 14.178 27.765 1.00 94.25 87 ASN A CA 1
ATOM 655 C C . ASN A 1 87 ? -4.898 14.200 26.963 1.00 94.25 87 ASN A C 1
ATOM 657 O O . ASN A 1 87 ? -5.909 14.667 27.484 1.00 94.25 87 ASN A O 1
ATOM 661 N N . ASP A 1 88 ? -4.923 13.672 25.736 1.00 96.12 88 ASP A N 1
ATOM 662 C CA . ASP A 1 88 ? -6.122 13.628 24.889 1.00 96.12 88 ASP A CA 1
ATOM 663 C C . ASP A 1 88 ? -7.012 12.401 25.157 1.00 96.12 88 ASP A C 1
ATOM 665 O O . ASP A 1 88 ? -7.956 12.135 24.414 1.00 96.12 88 ASP A O 1
ATOM 669 N N . SER A 1 89 ? -6.745 11.630 26.218 1.00 95.81 89 SER A N 1
ATOM 670 C CA . SER A 1 89 ? -7.451 10.373 26.515 1.00 95.81 89 SER A CA 1
ATOM 671 C C . SER A 1 89 ? -8.985 10.508 26.518 1.00 95.81 89 SER A C 1
ATOM 673 O O . SER A 1 89 ? -9.687 9.612 26.045 1.00 95.81 89 SER A O 1
ATOM 675 N N . ASN A 1 90 ? -9.523 11.645 26.974 1.00 96.44 90 ASN A N 1
ATOM 676 C CA . ASN A 1 90 ? -10.967 11.911 26.966 1.00 96.44 90 ASN A CA 1
ATOM 677 C C . ASN A 1 90 ? -11.532 12.121 25.551 1.00 96.44 90 ASN A C 1
ATOM 679 O O . ASN A 1 90 ? -12.612 11.612 25.236 1.00 96.44 90 ASN A O 1
ATOM 683 N N . ASP A 1 91 ? -10.801 12.828 24.691 1.00 96.62 91 ASP A N 1
ATOM 684 C CA . ASP A 1 91 ? -11.200 13.086 23.306 1.00 96.62 91 ASP A CA 1
ATOM 685 C C . ASP A 1 91 ? -11.086 11.804 22.470 1.00 96.62 91 ASP A C 1
ATOM 687 O O . ASP A 1 91 ? -12.018 11.453 21.743 1.00 96.62 91 ASP A O 1
ATOM 691 N N . ILE A 1 92 ? -10.005 11.037 22.668 1.00 97.56 92 ILE A N 1
ATOM 692 C CA . ILE A 1 92 ? -9.811 9.700 22.085 1.00 97.56 92 ILE A CA 1
ATOM 693 C C . ILE A 1 92 ? -10.945 8.758 22.513 1.00 97.56 92 ILE A C 1
ATOM 695 O O . ILE A 1 92 ? -11.539 8.062 21.691 1.00 97.56 92 ILE A O 1
ATOM 699 N N . THR A 1 93 ? -11.309 8.755 23.797 1.00 97.94 93 THR A N 1
ATOM 700 C CA . THR A 1 93 ? -12.442 7.951 24.280 1.00 97.94 93 THR A CA 1
ATOM 701 C C . THR A 1 93 ? -13.746 8.375 23.608 1.00 97.94 93 THR A C 1
ATOM 703 O O . THR A 1 93 ? -14.537 7.525 23.203 1.00 97.94 93 THR A O 1
ATOM 706 N N . SER A 1 94 ? -13.979 9.681 23.469 1.00 96.62 94 SER A N 1
ATOM 707 C CA . SER A 1 94 ? -15.211 10.218 22.887 1.00 96.62 94 SER A CA 1
ATOM 708 C C . SER A 1 94 ? -15.365 9.826 21.418 1.00 96.62 94 SER A C 1
ATOM 710 O O . SER A 1 94 ? -16.435 9.362 21.021 1.00 96.62 94 SER A O 1
ATOM 712 N N . ILE A 1 95 ? -14.297 9.944 20.623 1.00 96.12 95 ILE A N 1
ATOM 713 C CA . ILE A 1 95 ? -14.337 9.585 19.203 1.00 96.12 95 ILE A CA 1
ATOM 714 C C . ILE A 1 95 ? -14.497 8.073 19.000 1.00 96.12 95 ILE A C 1
ATOM 716 O O . ILE A 1 95 ? -15.339 7.656 18.207 1.00 96.12 95 ILE A O 1
ATOM 720 N N . LEU A 1 96 ? -13.781 7.241 19.764 1.00 97.75 96 LEU A N 1
ATOM 721 C CA . LEU A 1 96 ? -13.914 5.784 19.674 1.00 97.75 96 LEU A CA 1
ATOM 722 C C . LEU A 1 96 ? -15.314 5.326 20.090 1.00 97.75 96 LEU A C 1
ATOM 724 O O . LEU A 1 96 ? -15.923 4.509 19.404 1.00 97.75 96 LEU A O 1
ATOM 728 N N . ARG A 1 97 ? -15.864 5.888 21.173 1.00 97.00 97 ARG A N 1
ATOM 729 C CA . ARG A 1 97 ? -17.219 5.569 21.646 1.00 97.00 97 ARG A CA 1
ATOM 730 C C . ARG A 1 97 ? -18.303 5.961 20.640 1.00 97.00 97 ARG A C 1
ATOM 732 O O . ARG A 1 97 ? -19.329 5.289 20.561 1.00 97.00 97 ARG A O 1
ATOM 739 N N . ASN A 1 98 ? -18.092 7.043 19.889 1.00 95.88 98 ASN A N 1
ATOM 740 C CA . ASN A 1 98 ? -19.040 7.498 18.874 1.00 95.88 98 ASN A CA 1
ATOM 741 C C . ASN A 1 98 ? -19.204 6.471 17.743 1.00 95.88 98 ASN A C 1
ATOM 743 O O . ASN A 1 98 ? -20.322 6.220 17.307 1.00 95.88 98 ASN A O 1
ATOM 747 N N . TYR A 1 99 ? -18.106 5.855 17.298 1.00 97.00 99 TYR A N 1
ATOM 7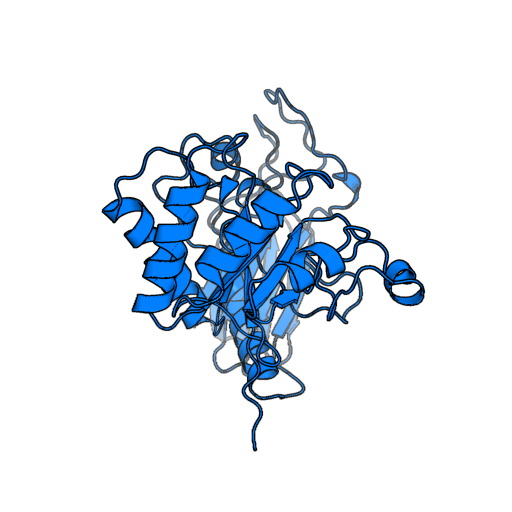48 C CA . TYR A 1 99 ? -18.107 4.965 16.133 1.00 97.00 99 TYR A CA 1
ATOM 749 C C . TYR A 1 99 ? -18.154 3.471 16.463 1.00 97.00 99 TYR A C 1
ATOM 751 O O . TYR A 1 99 ? -18.557 2.672 15.625 1.00 97.00 99 TYR A O 1
ATOM 759 N N . SER A 1 100 ? -17.847 3.083 17.697 1.00 96.12 100 SER A N 1
ATOM 760 C CA . SER A 1 100 ? -17.782 1.690 18.166 1.00 96.12 100 SER A CA 1
ATOM 761 C C . SER A 1 100 ? -19.047 0.845 17.969 1.00 96.12 100 SER A C 1
ATOM 763 O O . SER A 1 100 ? -18.992 -0.351 18.234 1.00 96.12 100 SER A O 1
ATOM 765 N N . THR A 1 101 ? -20.186 1.443 17.609 1.00 94.50 101 THR A N 1
ATOM 766 C CA . THR A 1 101 ? -21.481 0.776 17.368 1.00 94.50 101 THR A CA 1
ATOM 767 C C . THR A 1 101 ? -22.025 1.013 15.959 1.00 94.50 101 THR A C 1
ATOM 769 O O . THR A 1 101 ? -23.115 0.547 15.634 1.00 94.50 101 THR A O 1
ATOM 772 N N . TYR A 1 102 ? -21.275 1.720 15.108 1.00 96.00 102 TYR A N 1
ATOM 773 C CA . TYR A 1 102 ? -21.663 1.963 13.723 1.00 96.00 102 TYR A CA 1
ATOM 774 C C . TYR A 1 102 ? -21.578 0.674 12.903 1.00 96.00 102 TYR A C 1
ATOM 776 O O . TYR A 1 102 ? -20.679 -0.141 13.082 1.00 96.00 102 TYR A O 1
ATOM 784 N N . THR A 1 103 ? -22.472 0.517 11.929 1.00 96.12 103 THR A N 1
ATOM 785 C CA . THR A 1 103 ? -22.523 -0.659 11.043 1.00 96.12 103 THR A CA 1
ATOM 786 C C . THR A 1 103 ? -21.209 -0.902 10.281 1.00 96.12 103 THR A C 1
ATOM 788 O O . THR A 1 103 ? -20.806 -2.052 10.073 1.00 96.12 103 THR A O 1
ATOM 791 N N . GLY A 1 104 ? -20.522 0.177 9.887 1.00 94.94 104 GLY A N 1
ATOM 792 C CA . GLY A 1 104 ? -19.212 0.136 9.230 1.00 94.94 104 GLY A CA 1
ATOM 793 C C . GLY A 1 104 ? -18.036 -0.178 10.167 1.00 94.94 104 GLY A C 1
ATOM 794 O O . GLY A 1 104 ? -16.941 -0.426 9.679 1.00 94.94 104 GLY A O 1
ATOM 795 N N . GLN A 1 105 ? -18.224 -0.211 11.491 1.00 97.75 105 GLN A N 1
ATOM 796 C CA . GLN A 1 105 ? -17.148 -0.470 12.452 1.00 97.75 105 GLN A CA 1
ATOM 797 C C . GLN A 1 105 ? -16.616 -1.903 12.329 1.00 97.75 105 GLN A C 1
ATOM 799 O O . GLN A 1 105 ? -17.372 -2.877 12.363 1.00 97.75 105 GLN A O 1
ATOM 804 N N . ALA A 1 106 ? -15.295 -2.044 12.241 1.00 96.88 106 ALA A N 1
ATOM 805 C CA . ALA A 1 106 ? -14.629 -3.333 12.359 1.00 96.88 106 ALA A CA 1
ATOM 806 C C . ALA A 1 106 ? -14.677 -3.830 13.811 1.00 96.88 106 ALA A C 1
ATOM 808 O O . ALA A 1 106 ? -14.427 -3.065 14.745 1.00 96.88 106 ALA A O 1
ATOM 809 N N . TYR A 1 107 ? -14.941 -5.123 14.003 1.00 95.69 107 TYR A N 1
ATOM 810 C CA . TYR A 1 107 ? -14.905 -5.772 15.313 1.00 95.69 107 TYR A CA 1
ATOM 811 C C . TYR A 1 107 ? -13.935 -6.944 15.309 1.00 95.69 107 TYR A C 1
ATOM 813 O O . TYR A 1 107 ? -13.879 -7.716 14.354 1.00 95.69 107 TYR A O 1
ATOM 821 N N . TYR A 1 108 ? -13.238 -7.128 16.424 1.00 91.94 108 TYR A N 1
ATOM 822 C CA . TYR A 1 108 ? -12.431 -8.313 16.681 1.00 91.94 108 TYR A CA 1
ATOM 823 C C . TYR A 1 108 ? -12.643 -8.768 18.123 1.00 91.94 108 TYR A C 1
ATOM 825 O O . TYR A 1 108 ? -12.752 -7.948 19.029 1.00 91.94 108 TYR A O 1
ATOM 833 N N . ASN A 1 109 ? -12.780 -10.078 18.353 1.00 91.19 109 ASN A N 1
ATOM 834 C CA . ASN A 1 109 ? -13.063 -10.648 19.680 1.00 91.19 109 ASN A CA 1
ATOM 835 C C . ASN A 1 109 ? -14.224 -9.960 20.437 1.00 91.19 109 ASN A C 1
ATOM 837 O O . ASN A 1 109 ? -14.203 -9.834 21.666 1.00 91.19 109 ASN A O 1
ATOM 841 N N . GLY A 1 110 ? -15.249 -9.512 19.702 1.00 92.88 110 GLY A N 1
ATOM 842 C CA . GLY A 1 110 ? -16.439 -8.846 20.240 1.00 92.88 110 GLY A CA 1
ATOM 843 C C . GLY A 1 110 ? -16.232 -7.399 20.704 1.00 92.88 110 GLY A C 1
ATOM 844 O O . GLY A 1 110 ? -17.146 -6.842 21.304 1.00 92.88 110 GLY A O 1
ATOM 845 N N . GLY A 1 111 ? -15.058 -6.801 20.481 1.00 96.81 111 GLY A N 1
ATOM 846 C CA . GLY A 1 111 ? -14.802 -5.381 20.721 1.00 96.81 111 GLY A CA 1
ATOM 847 C C . GLY A 1 111 ? -14.652 -4.601 19.420 1.00 96.81 111 GLY A C 1
ATOM 848 O O . GLY A 1 111 ? -14.202 -5.157 18.417 1.00 96.81 111 GLY A O 1
ATOM 849 N N . ALA A 1 112 ? -15.044 -3.326 19.438 1.00 98.12 112 ALA A N 1
ATOM 850 C CA . ALA A 1 112 ? -14.764 -2.401 18.348 1.00 98.12 112 ALA A CA 1
ATOM 851 C C . ALA A 1 112 ? -13.246 -2.303 18.180 1.00 98.12 112 ALA A C 1
ATOM 853 O O . ALA A 1 112 ? -12.536 -2.072 19.158 1.00 98.12 112 ALA A O 1
ATOM 854 N N . LEU A 1 113 ? -12.754 -2.548 16.972 1.00 97.69 113 LEU A N 1
ATOM 855 C CA . LEU A 1 113 ? -11.332 -2.504 16.673 1.00 97.69 113 LEU A CA 1
ATOM 856 C C . LEU A 1 113 ? -10.843 -1.051 16.651 1.00 97.69 113 LEU A C 1
ATOM 858 O O . LEU A 1 113 ? -11.568 -0.158 16.217 1.00 97.69 113 LEU A O 1
ATOM 862 N N . ALA A 1 114 ? -9.616 -0.828 17.101 1.00 97.06 114 ALA A N 1
ATOM 863 C CA . ALA A 1 114 ? -8.875 0.413 16.919 1.00 97.06 114 ALA A CA 1
ATOM 864 C C . ALA A 1 114 ? -7.372 0.105 16.838 1.00 97.06 114 ALA A C 1
ATOM 866 O O . ALA A 1 114 ? -6.921 -0.953 17.293 1.00 97.06 114 ALA A O 1
ATOM 867 N N . SER A 1 115 ? -6.591 1.047 16.316 1.00 95.25 115 SER A N 1
ATOM 868 C CA . SER A 1 115 ? -5.124 0.991 16.327 1.00 95.25 115 SER A CA 1
ATOM 869 C C . SER A 1 115 ? -4.515 2.362 16.604 1.00 95.25 115 SER A C 1
ATOM 871 O O . SER A 1 115 ? -5.210 3.319 16.958 1.00 95.25 115 SER A O 1
ATOM 873 N N . THR A 1 116 ? -3.200 2.453 16.436 1.00 93.56 116 THR A N 1
ATOM 874 C CA . THR A 1 116 ? -2.448 3.701 16.536 1.00 93.56 116 THR A CA 1
ATOM 875 C C . THR A 1 116 ? -1.453 3.815 15.398 1.00 93.56 116 THR A C 1
ATOM 877 O O . THR A 1 116 ? -0.973 2.793 14.903 1.00 93.56 116 THR A O 1
ATOM 880 N N . PHE A 1 117 ? -1.113 5.042 15.017 1.00 88.69 117 PHE A N 1
ATOM 881 C CA . PHE A 1 117 ? 0.182 5.337 14.421 1.00 88.69 117 PHE A CA 1
ATOM 882 C C . PHE A 1 117 ? 1.102 5.783 15.559 1.00 88.69 117 PHE A C 1
ATOM 884 O O . PHE A 1 117 ? 0.797 6.744 16.269 1.00 88.69 117 PHE A O 1
ATOM 891 N N . VAL A 1 118 ? 2.177 5.016 15.765 1.00 85.06 118 VAL A N 1
ATOM 892 C CA . VAL A 1 118 ? 3.158 5.124 16.860 1.00 85.06 118 VAL A CA 1
ATOM 893 C C . VAL A 1 118 ? 2.553 5.102 18.282 1.00 85.06 118 VAL A C 1
ATOM 895 O O . VAL A 1 118 ? 1.365 4.834 18.473 1.00 85.06 118 VAL A O 1
ATOM 898 N N . ARG A 1 119 ? 3.405 5.353 19.292 1.00 89.12 119 ARG A N 1
ATOM 899 C CA . ARG A 1 119 ? 3.099 5.426 20.741 1.00 89.12 119 ARG A CA 1
ATOM 900 C C . ARG A 1 119 ? 2.787 4.088 21.412 1.00 89.12 119 ARG A C 1
ATOM 902 O O . ARG A 1 119 ? 1.657 3.782 21.774 1.00 89.12 119 ARG A O 1
ATOM 909 N N . ASP A 1 120 ? 3.853 3.366 21.718 1.00 86.50 120 ASP A N 1
ATOM 910 C CA . ASP A 1 120 ? 3.797 2.037 22.324 1.00 86.50 120 ASP A CA 1
ATOM 911 C C . ASP A 1 120 ? 3.187 2.051 23.749 1.00 86.50 120 ASP A C 1
ATOM 913 O O . ASP A 1 120 ? 2.491 1.119 24.137 1.00 86.50 120 ASP A O 1
ATOM 917 N N . TYR A 1 121 ? 3.381 3.126 24.526 1.00 88.12 121 TYR A N 1
ATOM 918 C CA . TYR A 1 121 ? 3.121 3.164 25.978 1.00 88.12 121 TYR A CA 1
ATOM 919 C C . TYR A 1 121 ? 1.850 3.915 26.431 1.00 88.12 121 TYR A C 1
ATOM 921 O O . TYR A 1 121 ? 1.699 4.180 27.624 1.00 88.12 121 TYR A O 1
ATOM 929 N N . PHE A 1 122 ? 0.935 4.276 25.527 1.00 92.69 122 PHE A N 1
ATOM 930 C CA . PHE A 1 122 ? -0.308 4.966 25.906 1.00 92.69 122 PHE A CA 1
ATOM 931 C C . PHE A 1 122 ? -1.218 4.069 26.766 1.00 92.69 122 PHE A C 1
ATOM 933 O O . PHE A 1 122 ? -1.432 2.908 26.419 1.00 92.69 122 PHE A O 1
ATOM 940 N N . ASP A 1 123 ? -1.773 4.590 27.870 1.00 92.62 123 ASP A N 1
ATOM 941 C CA . ASP A 1 123 ? -2.626 3.820 28.791 1.00 92.62 123 ASP A CA 1
ATOM 942 C C . ASP A 1 123 ? -4.058 3.627 28.256 1.00 92.62 123 ASP A C 1
ATOM 944 O O . ASP A 1 123 ? -4.951 4.463 28.434 1.00 92.62 123 ASP A O 1
ATOM 948 N N . TRP A 1 124 ? -4.303 2.470 27.642 1.00 95.69 124 TRP A N 1
ATOM 949 C CA . TRP A 1 124 ? -5.616 2.079 27.133 1.00 95.69 124 TRP A CA 1
ATOM 950 C C . TRP A 1 124 ? -6.578 1.590 28.213 1.00 95.69 124 TRP A C 1
ATOM 952 O O . TRP A 1 124 ? -7.777 1.497 27.937 1.00 95.69 124 TRP A O 1
ATOM 962 N N . ASN A 1 125 ? -6.118 1.322 29.443 1.00 95.38 125 ASN A N 1
ATOM 963 C CA . ASN A 1 125 ? -7.026 0.949 30.529 1.00 95.38 125 ASN A CA 1
ATOM 964 C C . ASN A 1 125 ? -8.004 2.089 30.826 1.00 95.38 125 ASN A C 1
ATOM 966 O O . ASN A 1 125 ? -9.202 1.844 30.975 1.00 95.38 125 ASN A O 1
ATOM 970 N N . ASN A 1 126 ? -7.519 3.338 30.851 1.00 94.50 126 ASN A N 1
ATOM 971 C CA . ASN A 1 126 ? -8.378 4.501 31.058 1.00 94.50 126 ASN A CA 1
ATOM 972 C C . ASN A 1 126 ? -9.443 4.618 29.959 1.00 94.50 126 ASN A C 1
ATOM 974 O O . ASN A 1 126 ? -10.625 4.772 30.265 1.00 94.50 126 ASN A O 1
ATOM 978 N N . VAL A 1 127 ? -9.053 4.472 28.690 1.00 97.31 127 VAL A N 1
ATOM 979 C CA . VAL A 1 127 ? -9.999 4.518 27.565 1.00 97.31 127 VAL A CA 1
ATOM 980 C C . VAL A 1 127 ? -11.047 3.416 27.702 1.00 97.31 127 VAL A C 1
ATOM 982 O O . VAL A 1 127 ? -12.240 3.707 27.717 1.00 97.31 127 VAL A O 1
ATOM 985 N N . LYS A 1 128 ? -10.618 2.160 27.891 1.00 96.94 128 LYS A N 1
ATOM 986 C CA . LYS A 1 128 ? -11.506 0.995 28.044 1.00 96.94 128 LYS A CA 1
ATOM 987 C C . LYS A 1 128 ? -12.510 1.167 29.183 1.00 96.94 128 LYS A C 1
ATOM 989 O O . LYS A 1 128 ? -13.699 0.926 28.981 1.00 96.94 128 LYS A O 1
ATOM 994 N N . ASN A 1 129 ? -12.060 1.637 30.347 1.00 96.25 129 ASN A N 1
ATOM 995 C CA . ASN A 1 129 ? -12.926 1.883 31.505 1.00 96.25 129 ASN A CA 1
ATOM 996 C C . ASN A 1 129 ? -13.980 2.962 31.230 1.00 96.25 129 ASN A C 1
ATOM 998 O O . ASN A 1 129 ? -15.080 2.917 31.779 1.00 96.25 129 ASN A O 1
ATOM 1002 N N . ASN A 1 130 ? -13.664 3.905 30.344 1.00 96.81 130 ASN A N 1
ATOM 1003 C CA . ASN A 1 130 ? -14.545 4.995 29.968 1.00 96.81 130 ASN A CA 1
ATOM 1004 C C . ASN A 1 130 ? -15.298 4.733 28.653 1.00 96.81 130 ASN A C 1
ATOM 1006 O O . ASN A 1 130 ? -15.938 5.642 28.147 1.00 96.81 130 ASN A O 1
ATOM 1010 N N . MET A 1 131 ? -15.338 3.521 28.093 1.00 97.00 131 MET A N 1
ATOM 1011 C CA . MET A 1 131 ? -16.125 3.244 26.874 1.00 97.00 131 MET A CA 1
ATOM 1012 C C . MET A 1 131 ? -17.649 3.156 27.104 1.00 97.00 131 MET A C 1
ATOM 1014 O O . MET A 1 131 ? -18.407 2.888 26.175 1.00 97.00 131 MET A O 1
ATOM 1018 N N . GLY A 1 132 ? -18.137 3.383 28.330 1.00 93.38 132 GLY A N 1
ATOM 1019 C CA . GLY A 1 132 ? -19.577 3.401 28.621 1.00 93.38 132 GLY A CA 1
ATOM 1020 C C . GLY A 1 132 ? -20.260 2.044 28.415 1.00 93.38 132 GLY A C 1
ATOM 1021 O O . GLY A 1 132 ? -21.390 1.985 27.942 1.00 93.38 132 GLY A O 1
ATOM 1022 N N . GLY A 1 133 ? -19.556 0.951 28.726 1.00 92.69 133 GLY A N 1
ATOM 1023 C CA . GLY A 1 133 ? -20.042 -0.427 28.571 1.00 92.69 133 GLY A CA 1
ATOM 1024 C C . GLY A 1 133 ? -19.788 -1.047 27.193 1.00 92.69 133 GLY A C 1
ATOM 1025 O O . GLY A 1 133 ? -19.983 -2.249 27.025 1.00 92.69 133 GLY A O 1
ATOM 1026 N N . GLN A 1 134 ? -19.314 -0.269 26.219 1.00 95.81 134 GLN A N 1
ATOM 1027 C CA . GLN A 1 134 ? -18.888 -0.791 24.922 1.00 95.81 134 GLN A CA 1
ATOM 1028 C C . GLN A 1 134 ? -17.502 -1.437 25.045 1.00 95.81 134 GLN A C 1
ATOM 1030 O O . GLN A 1 134 ? -16.611 -0.901 25.705 1.00 95.81 134 GLN A O 1
ATOM 1035 N N . LYS A 1 135 ? -17.293 -2.588 24.401 1.00 97.00 135 LYS A N 1
ATOM 1036 C CA . LYS A 1 135 ? -15.988 -3.255 24.399 1.00 97.00 135 LYS A CA 1
ATOM 1037 C C . LYS A 1 135 ? -15.098 -2.656 23.308 1.00 97.00 135 LYS A C 1
ATOM 1039 O O . LYS A 1 135 ? -15.507 -2.589 22.153 1.00 97.00 135 LYS A O 1
ATOM 1044 N N . LEU A 1 136 ? -13.876 -2.280 23.673 1.00 98.00 136 LEU A N 1
ATOM 1045 C CA . LEU A 1 136 ? -12.815 -1.859 22.754 1.00 98.00 136 LEU A CA 1
ATOM 1046 C C . LEU A 1 136 ? -11.782 -2.983 22.627 1.00 98.00 136 LEU A C 1
ATOM 1048 O O . LEU A 1 136 ? -11.415 -3.605 23.627 1.00 98.00 136 LEU A O 1
ATOM 1052 N N . THR A 1 137 ? -11.315 -3.216 21.408 1.00 97.62 137 THR A N 1
ATOM 1053 C CA . THR A 1 137 ? -10.187 -4.090 21.095 1.00 97.62 137 THR A CA 1
ATOM 1054 C C . THR A 1 137 ? -9.117 -3.260 20.403 1.00 97.62 137 THR A C 1
ATOM 1056 O O . THR A 1 137 ? -9.309 -2.819 19.275 1.00 97.62 137 THR A O 1
ATOM 1059 N N . ILE A 1 138 ? -8.009 -3.007 21.096 1.00 95.88 138 ILE A N 1
ATOM 1060 C CA . ILE A 1 138 ? -6.942 -2.123 20.625 1.00 95.88 138 ILE A CA 1
ATOM 1061 C C . ILE A 1 138 ? -5.699 -2.926 20.232 1.00 95.88 138 ILE A C 1
ATOM 1063 O O . ILE A 1 138 ? -5.151 -3.692 21.030 1.00 95.88 138 ILE A O 1
ATOM 1067 N N . ILE A 1 139 ? -5.248 -2.712 18.997 1.00 93.69 139 ILE A N 1
ATOM 1068 C CA . ILE A 1 139 ? -4.018 -3.269 18.430 1.00 93.69 139 ILE A CA 1
ATOM 1069 C C . ILE A 1 139 ? -3.098 -2.113 17.999 1.00 93.69 139 ILE A C 1
ATOM 1071 O O . ILE A 1 139 ? -3.080 -1.736 16.829 1.00 93.69 139 ILE A O 1
ATOM 1075 N N . PRO A 1 140 ? -2.385 -1.458 18.933 1.00 92.44 140 PRO A N 1
ATOM 1076 C CA . PRO A 1 140 ? -1.533 -0.329 18.575 1.00 92.44 140 PRO A CA 1
ATOM 1077 C C . PRO A 1 140 ? -0.395 -0.765 17.650 1.00 92.44 140 PRO A C 1
ATOM 1079 O O . PRO A 1 140 ? 0.012 -1.933 17.647 1.00 92.44 140 PRO A O 1
ATOM 1082 N N . MET A 1 141 ? 0.152 0.193 16.906 1.00 88.25 141 MET A N 1
ATOM 1083 C CA . MET A 1 141 ? 1.452 -0.006 16.284 1.00 88.25 141 MET A CA 1
ATOM 1084 C C . MET A 1 141 ? 2.508 -0.143 17.377 1.00 88.25 141 MET A C 1
ATOM 1086 O O . MET A 1 141 ? 2.723 0.791 18.148 1.00 88.25 141 MET A O 1
ATOM 1090 N N . ILE A 1 142 ? 3.179 -1.291 17.421 1.00 86.56 142 ILE A N 1
ATOM 1091 C CA . ILE A 1 142 ? 4.313 -1.512 18.319 1.00 86.56 142 ILE A CA 1
ATOM 1092 C C . ILE A 1 142 ? 5.598 -1.335 17.520 1.00 86.56 142 ILE A C 1
ATOM 1094 O O . ILE A 1 142 ? 5.867 -2.105 16.598 1.00 86.56 142 ILE A O 1
ATOM 1098 N N . GLN A 1 143 ? 6.375 -0.309 17.864 1.00 83.81 143 GLN A N 1
ATOM 1099 C CA . GLN A 1 143 ? 7.650 -0.011 17.211 1.00 83.81 143 GLN A CA 1
ATOM 1100 C C . GLN A 1 143 ? 8.784 -0.837 17.809 1.00 83.81 143 GLN A C 1
ATOM 1102 O O . GLN A 1 143 ? 9.654 -1.305 17.080 1.00 83.81 143 GLN A O 1
ATOM 1107 N N . ASP A 1 144 ? 8.771 -1.028 19.129 1.00 84.25 144 ASP A N 1
ATOM 1108 C CA . ASP A 1 144 ? 9.728 -1.875 19.832 1.00 84.25 144 ASP A CA 1
ATOM 1109 C C . ASP A 1 144 ? 9.041 -3.173 20.287 1.00 84.25 144 ASP A C 1
ATOM 1111 O O . ASP A 1 144 ? 8.315 -3.169 21.285 1.00 84.25 144 ASP A O 1
ATOM 1115 N N . PRO A 1 145 ? 9.283 -4.320 19.624 1.00 80.56 145 PRO A N 1
ATOM 1116 C CA . PRO A 1 145 ? 8.689 -5.595 20.023 1.00 80.56 145 PRO A CA 1
ATOM 1117 C C . PRO A 1 145 ? 8.985 -5.990 21.476 1.00 80.56 145 PRO A C 1
ATOM 1119 O O . PRO A 1 145 ? 8.207 -6.733 22.080 1.00 80.56 145 PRO A O 1
ATOM 1122 N N . THR A 1 146 ? 10.074 -5.491 22.079 1.00 85.25 146 THR A N 1
ATOM 1123 C CA . THR A 1 146 ? 10.390 -5.777 23.485 1.00 85.25 146 THR A CA 1
ATOM 1124 C C . THR A 1 146 ? 9.370 -5.165 24.445 1.00 85.25 146 THR A C 1
ATOM 1126 O O . THR A 1 146 ? 9.182 -5.700 25.545 1.00 85.25 146 THR A O 1
ATOM 1129 N N . PHE A 1 147 ? 8.637 -4.130 24.019 1.00 83.00 147 PHE A N 1
ATOM 1130 C CA . PHE A 1 147 ? 7.534 -3.534 24.772 1.00 83.00 147 PHE A CA 1
ATOM 1131 C C . PHE A 1 147 ? 6.473 -4.572 25.166 1.00 83.00 147 PHE A C 1
ATOM 1133 O O . PHE A 1 147 ? 5.979 -4.554 26.295 1.00 83.00 147 PHE A O 1
ATOM 1140 N N . LEU A 1 148 ? 6.189 -5.546 24.293 1.00 84.00 148 LEU A N 1
ATOM 1141 C CA . LEU A 1 148 ? 5.188 -6.589 24.547 1.00 84.00 148 LEU A CA 1
ATOM 1142 C C . LEU A 1 148 ? 5.502 -7.434 25.790 1.00 84.00 148 LEU A C 1
ATOM 1144 O O . LEU A 1 148 ? 4.588 -7.932 26.443 1.00 84.00 148 LEU A O 1
ATOM 1148 N N . SER A 1 149 ? 6.779 -7.556 26.163 1.00 83.44 149 SER A N 1
ATOM 1149 C CA . SER A 1 149 ? 7.198 -8.296 27.362 1.00 83.44 149 SER A CA 1
ATOM 1150 C C . SER A 1 149 ? 6.945 -7.550 28.681 1.00 83.44 149 SER A C 1
ATOM 1152 O O . SER A 1 149 ? 7.060 -8.145 29.752 1.00 83.44 149 SER A O 1
ATOM 1154 N N . ARG A 1 150 ? 6.611 -6.253 28.624 1.00 78.88 150 ARG A N 1
ATOM 1155 C CA . ARG A 1 150 ? 6.455 -5.362 29.789 1.00 78.88 150 ARG A CA 1
ATOM 1156 C C . ARG A 1 150 ? 5.113 -4.625 29.804 1.00 78.88 150 ARG A C 1
ATOM 1158 O O . ARG A 1 150 ? 4.945 -3.683 30.574 1.00 78.88 150 ARG A O 1
ATOM 1165 N N . GLN A 1 151 ? 4.177 -5.025 28.948 1.00 75.88 151 GLN A N 1
ATOM 1166 C CA . GLN A 1 151 ? 2.942 -4.284 28.719 1.00 75.88 151 GLN A CA 1
ATOM 1167 C C . GLN A 1 151 ? 2.023 -4.321 29.962 1.00 75.88 151 GLN A C 1
ATOM 1169 O O . GLN A 1 151 ? 1.620 -5.391 30.421 1.00 75.88 151 GLN A O 1
ATOM 1174 N N . THR A 1 152 ? 1.645 -3.145 30.475 1.00 77.88 152 THR A N 1
ATOM 1175 C CA . THR A 1 152 ? 0.602 -2.960 31.511 1.00 77.88 152 THR A CA 1
ATOM 1176 C C . THR A 1 152 ? -0.492 -1.956 31.114 1.00 77.88 152 THR A C 1
ATOM 1178 O O . THR A 1 152 ? -1.380 -1.649 31.904 1.00 77.88 152 THR A O 1
ATOM 1181 N N . THR A 1 153 ? -0.447 -1.437 29.893 1.00 84.50 153 THR A N 1
ATOM 1182 C CA . THR A 1 153 ? -1.313 -0.407 29.313 1.00 84.50 153 THR A CA 1
ATOM 1183 C C . THR A 1 153 ? -2.622 -0.938 28.728 1.00 84.50 153 THR A C 1
ATOM 1185 O O . THR A 1 153 ? -3.377 -0.176 28.140 1.00 84.50 153 THR A O 1
ATOM 1188 N N . GLY A 1 154 ? -2.933 -2.227 28.890 1.00 91.19 154 GLY A N 1
ATOM 1189 C CA . GLY A 1 154 ? -4.247 -2.773 28.529 1.00 91.19 154 GLY A CA 1
ATOM 1190 C C . GLY A 1 154 ? -4.488 -3.000 27.030 1.00 91.19 154 GLY A C 1
ATOM 1191 O O . GLY A 1 154 ? -5.639 -2.958 26.606 1.00 91.19 154 GLY A O 1
ATOM 1192 N N . ILE A 1 155 ? -3.450 -3.253 26.227 1.00 93.38 155 ILE A N 1
ATOM 1193 C CA . ILE A 1 155 ? -3.571 -3.598 24.796 1.00 93.38 155 ILE A CA 1
ATOM 1194 C C . ILE A 1 155 ? -4.050 -5.046 24.558 1.00 93.38 155 ILE A C 1
ATOM 1196 O O . ILE A 1 155 ? -3.859 -5.903 25.421 1.00 93.38 155 ILE A O 1
ATOM 1200 N N . ASP A 1 156 ? -4.659 -5.327 23.397 1.00 93.31 156 ASP A N 1
ATOM 1201 C CA . ASP A 1 156 ? -5.218 -6.651 23.037 1.00 93.31 156 ASP A CA 1
ATOM 1202 C C . ASP A 1 156 ? -4.431 -7.389 21.937 1.00 93.31 156 ASP A C 1
ATOM 1204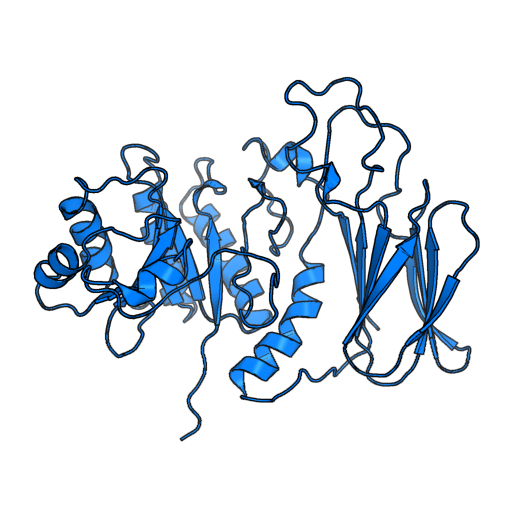 O O . ASP A 1 156 ? -4.751 -8.529 21.594 1.00 93.31 156 ASP A O 1
ATOM 1208 N N . GLY A 1 157 ? -3.415 -6.745 21.368 1.00 89.81 157 GLY A N 1
ATOM 1209 C CA . GLY A 1 157 ? -2.559 -7.283 20.315 1.00 89.81 157 GLY A CA 1
ATOM 1210 C C . GLY A 1 157 ? -1.593 -6.217 19.808 1.00 89.81 157 GLY A C 1
ATOM 1211 O O . GLY A 1 157 ? -1.400 -5.200 20.468 1.00 89.81 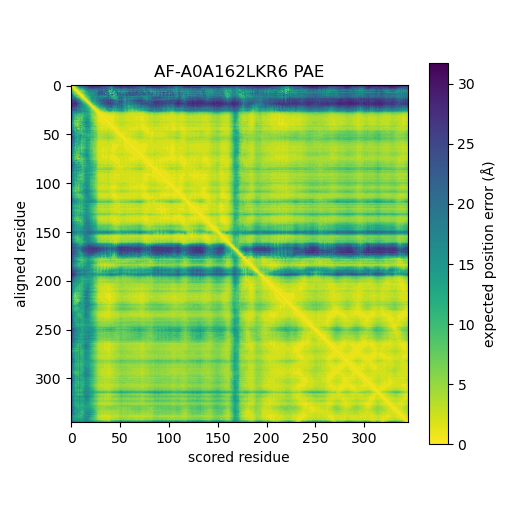157 GLY A O 1
ATOM 1212 N N . ALA A 1 158 ? -0.998 -6.445 18.641 1.00 87.88 158 ALA A N 1
ATOM 1213 C CA . ALA A 1 158 ? -0.067 -5.516 18.010 1.00 87.88 158 ALA A CA 1
ATOM 1214 C C . ALA A 1 158 ? -0.339 -5.424 16.507 1.00 87.88 158 ALA A C 1
ATOM 1216 O O . ALA A 1 158 ? -0.789 -6.390 15.889 1.00 87.88 158 ALA A O 1
ATOM 1217 N N . LEU A 1 159 ? -0.041 -4.26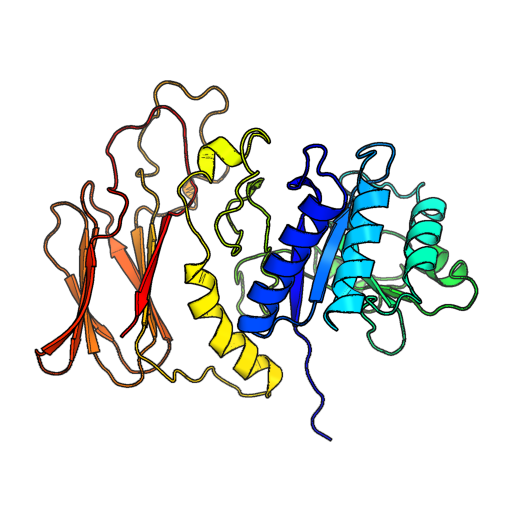0 15.945 1.00 85.44 159 LEU A N 1
ATOM 1218 C CA . LEU A 1 159 ? -0.073 -3.960 14.520 1.00 85.44 159 LEU A CA 1
ATOM 1219 C C . LEU A 1 159 ? 1.304 -3.435 14.085 1.00 85.44 159 LEU A C 1
ATOM 1221 O O . LEU A 1 159 ? 2.087 -2.955 14.906 1.00 85.44 159 LEU A O 1
ATOM 1225 N N . SER A 1 160 ? 1.599 -3.520 12.789 1.00 79.12 160 SER A N 1
ATOM 1226 C CA . SER A 1 160 ? 2.751 -2.868 12.172 1.00 79.12 160 SER A CA 1
ATOM 1227 C C . SER A 1 160 ? 2.302 -2.043 10.967 1.00 79.12 160 SER A C 1
ATOM 1229 O O . SER A 1 160 ? 1.528 -2.539 10.152 1.00 79.12 160 SER A O 1
ATOM 1231 N N . TRP A 1 161 ? 2.792 -0.802 10.863 1.00 76.75 161 TRP A N 1
ATOM 1232 C CA . TRP A 1 161 ? 2.630 0.045 9.668 1.00 76.75 161 TRP A CA 1
ATOM 1233 C C . TRP A 1 161 ? 3.761 -0.147 8.652 1.00 76.75 161 TRP A C 1
ATOM 1235 O O . TRP A 1 161 ? 3.804 0.565 7.654 1.00 76.75 161 TRP A O 1
ATOM 1245 N N . TYR A 1 162 ? 4.689 -1.085 8.872 1.00 70.19 162 TYR A N 1
ATOM 1246 C CA . TYR A 1 162 ? 5.716 -1.362 7.872 1.00 70.19 162 TYR A CA 1
ATOM 1247 C C . TYR A 1 162 ? 5.066 -1.947 6.612 1.00 70.19 162 TYR A C 1
ATOM 1249 O O . TYR A 1 162 ? 4.554 -3.065 6.625 1.00 70.19 162 TYR A O 1
ATOM 1257 N N . GLY A 1 163 ? 5.099 -1.177 5.520 1.00 57.31 163 GLY A N 1
ATOM 1258 C CA . GLY A 1 163 ? 4.485 -1.548 4.241 1.00 57.31 163 GLY A CA 1
ATOM 1259 C C . GLY A 1 163 ? 5.197 -2.679 3.489 1.00 57.31 163 GLY A C 1
ATOM 1260 O O . GLY A 1 163 ? 4.625 -3.246 2.561 1.00 57.31 163 GLY A O 1
ATOM 1261 N N . TRP A 1 164 ? 6.420 -3.046 3.895 1.00 54.06 164 TRP A N 1
ATOM 1262 C CA . TRP A 1 164 ? 7.235 -4.072 3.234 1.00 54.06 164 TRP A CA 1
ATOM 1263 C C . TRP A 1 164 ? 7.720 -5.141 4.222 1.00 54.06 164 TRP A C 1
ATOM 1265 O O . TRP A 1 164 ? 7.998 -4.815 5.378 1.00 54.06 164 TRP A O 1
ATOM 1275 N N . PRO A 1 165 ? 7.880 -6.410 3.792 1.00 47.75 165 PRO A N 1
ATOM 1276 C CA . PRO A 1 165 ? 8.393 -7.467 4.652 1.00 47.75 165 PRO A CA 1
ATOM 1277 C C . PRO A 1 165 ? 9.839 -7.159 5.040 1.00 47.75 165 PRO A C 1
ATOM 1279 O O . PRO A 1 165 ? 10.746 -7.247 4.215 1.00 47.75 165 PRO A O 1
ATOM 1282 N N . THR A 1 166 ? 10.069 -6.820 6.303 1.00 47.66 166 THR A N 1
ATOM 1283 C CA . THR A 1 166 ? 11.423 -6.658 6.847 1.00 47.66 166 THR A CA 1
ATOM 1284 C C . THR A 1 166 ? 11.998 -7.984 7.355 1.00 47.66 166 THR A C 1
ATOM 1286 O O . THR A 1 166 ? 13.213 -8.121 7.454 1.00 47.66 166 THR A O 1
ATOM 1289 N N . ASP A 1 167 ? 11.143 -8.973 7.650 1.00 35.75 167 ASP A N 1
ATOM 1290 C CA . ASP A 1 167 ? 11.540 -10.248 8.271 1.00 35.75 167 ASP A CA 1
ATOM 1291 C C . ASP A 1 167 ? 10.592 -11.446 8.004 1.00 35.75 167 ASP A C 1
ATOM 1293 O O . ASP A 1 167 ? 10.701 -12.487 8.651 1.00 35.75 167 ASP A O 1
ATOM 1297 N N . GLY A 1 168 ? 9.678 -11.349 7.030 1.00 32.88 168 GLY A N 1
ATOM 1298 C CA . GLY A 1 168 ? 8.882 -12.494 6.557 1.00 32.88 168 GLY A CA 1
ATOM 1299 C C . GLY A 1 168 ? 7.751 -12.978 7.479 1.00 32.88 168 GLY A C 1
ATOM 1300 O O . GLY A 1 168 ? 7.119 -13.983 7.154 1.00 32.88 168 GLY A O 1
ATOM 1301 N N . ALA A 1 169 ? 7.456 -12.286 8.589 1.00 29.19 169 ALA A N 1
ATOM 1302 C CA . ALA A 1 169 ? 6.392 -12.675 9.529 1.00 29.19 169 ALA A CA 1
ATOM 1303 C C . ALA A 1 169 ? 5.165 -11.739 9.552 1.00 29.19 169 ALA A C 1
ATOM 1305 O O . ALA A 1 169 ? 4.164 -12.060 10.197 1.00 29.19 169 ALA A O 1
ATOM 1306 N N . SER A 1 170 ? 5.206 -10.613 8.836 1.00 35.03 170 SER A N 1
ATOM 1307 C CA . SER A 1 170 ? 4.131 -9.614 8.843 1.00 35.03 170 SER A CA 1
ATOM 1308 C C . SER A 1 170 ? 3.361 -9.637 7.524 1.00 35.03 170 SER A C 1
ATOM 1310 O O . SER A 1 170 ? 3.913 -9.348 6.463 1.00 35.03 170 SER A O 1
ATOM 1312 N N . TRP A 1 171 ? 2.084 -10.022 7.585 1.00 39.94 171 TRP A N 1
ATOM 1313 C CA . TRP A 1 171 ? 1.176 -9.944 6.443 1.00 39.94 171 TRP A CA 1
ATOM 1314 C C . TRP A 1 171 ? 0.804 -8.479 6.196 1.00 39.94 171 TRP A C 1
ATOM 1316 O O . TRP A 1 171 ? 0.430 -7.769 7.125 1.00 39.94 171 TRP A O 1
ATOM 1326 N N . TRP A 1 172 ? 0.942 -8.074 4.937 1.00 44.28 172 TRP A N 1
ATOM 1327 C CA . TRP A 1 172 ? 0.781 -6.738 4.364 1.00 44.28 172 TRP A CA 1
ATOM 1328 C C . TRP A 1 172 ? -0.305 -5.874 5.025 1.00 44.28 172 TRP A C 1
ATOM 1330 O O . TRP A 1 172 ? -1.497 -6.132 4.849 1.00 44.28 172 TRP A O 1
ATOM 1340 N N . LEU A 1 173 ? 0.105 -4.802 5.711 1.00 48.94 173 LEU A N 1
ATOM 1341 C CA . LEU A 1 173 ? -0.715 -3.597 5.790 1.00 48.94 173 LEU A CA 1
ATOM 1342 C C . LEU A 1 173 ? -0.327 -2.753 4.581 1.00 48.94 173 LEU A C 1
ATOM 1344 O O . LEU A 1 173 ? 0.770 -2.205 4.528 1.00 48.94 173 LEU A O 1
ATOM 1348 N N . THR A 1 174 ? -1.203 -2.695 3.589 1.00 52.97 174 THR A N 1
ATOM 1349 C CA . THR A 1 174 ? -0.974 -1.852 2.417 1.00 52.97 174 THR A CA 1
ATOM 1350 C C . THR A 1 174 ? -1.782 -0.594 2.545 1.00 52.97 174 THR A C 1
ATOM 1352 O O . THR A 1 174 ? -2.921 -0.629 3.005 1.00 52.97 174 THR A O 1
ATOM 1355 N N . LEU A 1 175 ? -1.158 0.519 2.203 1.00 59.84 175 LEU A N 1
ATOM 1356 C CA . LEU A 1 175 ? -1.735 1.831 2.380 1.00 59.84 175 LEU A CA 1
ATOM 1357 C C . LEU A 1 175 ? -2.395 2.194 1.060 1.00 59.84 175 LEU A C 1
ATOM 1359 O O . LEU A 1 175 ? -1.748 2.178 0.022 1.00 59.84 175 LEU A O 1
ATOM 1363 N N . LEU A 1 176 ? -3.710 2.415 1.052 1.00 62.16 176 LEU A N 1
ATOM 1364 C CA . LEU A 1 176 ? -4.399 2.660 -0.218 1.00 62.16 176 LEU A CA 1
ATOM 1365 C C . LEU A 1 176 ? -4.053 4.035 -0.799 1.00 62.16 176 LEU A C 1
ATOM 1367 O O . LEU A 1 176 ? -3.870 4.142 -2.006 1.00 62.16 176 LEU A O 1
ATOM 1371 N N . THR A 1 177 ? -3.928 5.060 0.046 1.00 61.31 177 THR A N 1
ATOM 1372 C CA . THR A 1 177 ? -3.874 6.481 -0.358 1.00 61.31 177 THR A CA 1
ATOM 1373 C C . THR A 1 177 ? -2.669 7.240 0.201 1.00 61.31 177 THR A C 1
ATOM 1375 O O . THR A 1 177 ? -2.697 8.469 0.307 1.00 61.31 177 THR A O 1
ATOM 1378 N N . ASP A 1 178 ? -1.601 6.547 0.596 1.00 67.94 178 ASP A N 1
ATOM 1379 C CA . ASP A 1 178 ? -0.398 7.209 1.108 1.00 67.94 178 ASP A CA 1
ATOM 1380 C C . ASP A 1 178 ? 0.535 7.659 -0.027 1.00 67.94 178 ASP A C 1
ATOM 1382 O O . ASP A 1 178 ? 1.618 7.126 -0.285 1.00 67.94 178 ASP A O 1
ATOM 1386 N N . PHE A 1 179 ? 0.043 8.658 -0.753 1.00 73.81 179 PHE A N 1
ATOM 1387 C CA . PHE A 1 179 ? 0.748 9.329 -1.837 1.00 73.81 179 PHE A CA 1
ATOM 1388 C C . PHE A 1 179 ? 2.025 10.024 -1.349 1.00 73.81 179 PHE A C 1
ATOM 1390 O O . PHE A 1 179 ? 3.045 10.013 -2.044 1.00 73.81 179 PHE A O 1
ATOM 1397 N N . GLY A 1 180 ? 1.992 10.553 -0.120 1.00 70.44 180 GLY A N 1
ATOM 1398 C CA . GLY A 1 180 ? 3.118 11.222 0.525 1.00 70.44 180 GLY A CA 1
ATOM 1399 C C . GLY A 1 180 ? 4.353 10.330 0.646 1.00 70.44 180 GLY A C 1
ATOM 1400 O O . GLY A 1 180 ? 5.470 10.760 0.365 1.00 70.44 180 GLY A O 1
ATOM 1401 N N . GLU A 1 181 ? 4.149 9.064 1.000 1.00 74.12 181 GLU A N 1
ATOM 1402 C CA . GLU A 1 181 ? 5.228 8.097 1.207 1.00 74.12 181 GLU A CA 1
ATOM 1403 C C . GLU A 1 181 ? 5.455 7.149 0.016 1.00 74.12 181 GLU A C 1
ATOM 1405 O O . GLU A 1 181 ? 6.328 6.281 0.072 1.00 74.12 181 GLU A O 1
ATOM 1410 N N . SER A 1 182 ? 4.736 7.345 -1.097 1.00 81.62 182 SER A N 1
ATOM 1411 C CA . SER A 1 182 ? 4.934 6.604 -2.355 1.00 81.62 182 SER A CA 1
ATOM 1412 C C . SER A 1 182 ? 4.756 5.081 -2.242 1.00 81.62 182 SER A C 1
ATOM 1414 O O . SER A 1 182 ? 5.419 4.320 -2.948 1.00 81.62 182 SER A O 1
ATOM 1416 N N . HIS A 1 183 ? 3.869 4.614 -1.362 1.00 76.81 183 HIS A N 1
ATOM 1417 C CA . HIS A 1 183 ? 3.510 3.188 -1.249 1.00 76.81 183 HIS A CA 1
ATOM 1418 C C . HIS A 1 183 ? 1.994 2.949 -1.337 1.00 76.81 183 HIS A C 1
ATOM 1420 O O . HIS A 1 183 ? 1.488 1.902 -0.925 1.00 76.81 183 HIS A O 1
ATOM 1426 N N . TYR A 1 184 ? 1.285 3.914 -1.931 1.00 83.88 184 TYR A N 1
ATOM 1427 C CA . TYR A 1 184 ? -0.115 3.778 -2.303 1.00 83.88 184 TYR A CA 1
ATOM 1428 C C . TYR A 1 184 ? -0.315 2.634 -3.299 1.00 83.88 184 TYR A C 1
ATOM 1430 O O . TYR A 1 184 ? 0.575 2.269 -4.057 1.00 83.88 184 TYR A O 1
ATOM 1438 N N . ILE A 1 185 ? -1.513 2.063 -3.315 1.00 84.00 185 ILE A N 1
ATOM 1439 C CA . ILE A 1 185 ? -1.915 1.070 -4.324 1.00 84.00 185 ILE A CA 1
ATOM 1440 C C . ILE A 1 185 ? -3.247 1.427 -4.972 1.00 84.00 185 ILE A C 1
ATOM 1442 O O . ILE A 1 185 ? -3.833 0.580 -5.642 1.00 84.00 185 ILE A O 1
ATOM 1446 N N . SER A 1 186 ? -3.772 2.627 -4.727 1.00 79.44 186 SER A N 1
ATOM 1447 C CA . SER A 1 186 ? -4.967 3.154 -5.388 1.00 79.44 186 SER A CA 1
ATOM 1448 C C . SER A 1 186 ? -4.694 3.458 -6.863 1.00 79.44 186 SER A C 1
ATOM 1450 O O . SER A 1 186 ? -3.555 3.471 -7.337 1.00 79.44 186 SER A O 1
ATOM 1452 N N . GLY A 1 187 ? -5.779 3.603 -7.624 1.00 76.12 187 GLY A N 1
ATOM 1453 C CA . GLY A 1 187 ? -5.718 4.101 -8.996 1.00 76.12 187 GLY A CA 1
ATOM 1454 C C . GLY A 1 187 ? -5.368 5.590 -9.076 1.00 76.12 187 GLY A C 1
ATOM 1455 O O . GLY A 1 187 ? -4.947 6.215 -8.109 1.00 76.12 187 GLY A O 1
ATOM 1456 N N . HIS A 1 188 ? -5.556 6.172 -10.261 1.00 71.25 188 HIS A N 1
ATOM 1457 C CA . HIS A 1 188 ? -5.441 7.618 -10.427 1.00 71.25 188 HIS A CA 1
ATOM 1458 C C . HIS A 1 188 ? -6.525 8.347 -9.619 1.00 71.25 188 HIS A C 1
ATOM 1460 O O . HIS A 1 188 ? -7.713 8.101 -9.833 1.00 71.25 188 HIS A O 1
ATOM 1466 N N . GLU A 1 189 ? -6.102 9.286 -8.771 1.00 67.44 189 GLU A N 1
ATOM 1467 C CA . GLU A 1 189 ? -6.990 10.141 -7.987 1.00 67.44 189 GLU A CA 1
ATOM 1468 C C . GLU A 1 189 ? -7.065 11.555 -8.596 1.00 67.44 189 GLU A C 1
ATOM 1470 O O . GLU A 1 189 ? -6.114 12.334 -8.489 1.00 67.44 189 GLU A O 1
ATOM 1475 N N . PRO A 1 190 ? -8.183 11.930 -9.247 1.00 57.44 190 PRO A N 1
ATOM 1476 C CA . PRO A 1 190 ? -8.275 13.142 -10.068 1.00 57.44 190 PRO A CA 1
ATOM 1477 C C . PRO A 1 190 ? -8.237 14.468 -9.287 1.00 57.44 190 PRO A C 1
ATOM 1479 O O . PRO A 1 190 ? -8.148 15.527 -9.907 1.00 57.44 190 PRO A O 1
ATOM 1482 N N . HIS A 1 191 ? -8.302 14.436 -7.952 1.00 59.66 191 HIS A N 1
ATOM 1483 C CA . HIS A 1 191 ? -8.157 15.619 -7.086 1.00 59.66 191 HIS A CA 1
ATOM 1484 C C . HIS A 1 191 ? -6.878 15.603 -6.242 1.00 59.66 191 HIS A C 1
ATOM 1486 O O . HIS A 1 191 ? -6.723 16.415 -5.333 1.00 59.66 191 HIS A O 1
ATOM 1492 N N . HIS A 1 192 ? -5.946 14.705 -6.558 1.00 65.38 192 HIS A N 1
ATOM 1493 C CA . HIS A 1 192 ? -4.589 14.727 -6.028 1.00 65.38 192 HIS A CA 1
ATOM 1494 C C . HIS A 1 192 ? -3.738 15.698 -6.861 1.00 65.38 192 HIS A C 1
ATOM 1496 O O . HIS A 1 192 ? -2.966 15.280 -7.721 1.00 65.38 192 HIS A O 1
ATOM 1502 N N . SER A 1 193 ? -3.967 17.010 -6.706 1.00 58.25 193 SER A N 1
ATOM 1503 C CA . SER A 1 193 ? -3.414 18.027 -7.626 1.00 58.25 193 SER A CA 1
ATOM 1504 C C . SER A 1 193 ? -2.613 19.169 -6.989 1.00 58.25 193 SER A C 1
ATOM 1506 O O . SER A 1 193 ? -1.947 19.898 -7.721 1.00 58.25 193 SER A O 1
ATOM 1508 N N . ASP A 1 194 ? -2.674 19.359 -5.670 1.00 61.44 194 ASP A N 1
ATOM 1509 C CA . ASP A 1 194 ? -2.063 20.514 -4.983 1.00 61.44 194 ASP A CA 1
ATOM 1510 C C . ASP A 1 194 ? -1.798 20.293 -3.478 1.00 61.44 194 ASP A C 1
ATOM 1512 O O . ASP A 1 194 ? -1.695 21.237 -2.696 1.00 61.44 194 ASP A O 1
ATOM 1516 N N . ASP A 1 195 ? -1.626 19.042 -3.061 1.00 62.56 195 ASP A N 1
ATOM 1517 C CA . ASP A 1 195 ? -1.375 18.637 -1.669 1.00 62.56 195 ASP A CA 1
ATOM 1518 C C . ASP A 1 195 ? 0.125 18.472 -1.327 1.00 62.56 195 ASP A C 1
ATOM 1520 O O . ASP A 1 195 ? 0.490 17.932 -0.282 1.00 62.56 195 ASP A O 1
ATOM 1524 N N . GLY A 1 196 ? 1.012 18.893 -2.231 1.00 75.06 196 GLY A N 1
ATOM 1525 C CA . GLY A 1 196 ? 2.462 18.706 -2.149 1.00 75.06 196 GLY A CA 1
ATOM 1526 C C . GLY A 1 196 ? 2.926 17.347 -2.670 1.00 75.06 196 GLY A C 1
ATOM 1527 O O . GLY A 1 196 ? 3.885 17.301 -3.433 1.00 75.06 196 GLY A O 1
ATOM 1528 N N . SER A 1 197 ? 2.231 16.253 -2.336 1.00 78.50 197 SER A N 1
ATOM 1529 C CA . SER A 1 197 ? 2.634 14.911 -2.786 1.00 78.50 197 SER A CA 1
ATOM 1530 C C . SER A 1 197 ? 2.307 14.605 -4.245 1.00 78.50 197 SER A C 1
ATOM 1532 O O . SER A 1 197 ? 3.020 13.849 -4.906 1.00 78.50 197 SER A O 1
ATOM 1534 N N . SER A 1 198 ? 1.298 15.285 -4.782 1.00 80.50 198 SER A N 1
ATOM 1535 C CA . SER A 1 198 ? 0.930 15.283 -6.203 1.00 80.50 198 SER A CA 1
ATOM 1536 C C . SER A 1 198 ? 2.095 15.571 -7.154 1.00 80.50 198 SER A C 1
ATOM 1538 O O . SER A 1 198 ? 2.119 15.041 -8.265 1.00 80.50 198 SER A O 1
ATOM 1540 N N . GLU A 1 199 ? 3.111 16.325 -6.720 1.00 82.19 199 GLU A N 1
ATOM 1541 C CA . GLU A 1 199 ? 4.300 16.631 -7.528 1.00 82.19 199 GLU A CA 1
ATOM 1542 C C . GLU A 1 199 ? 5.115 15.382 -7.917 1.00 82.19 199 GLU A C 1
ATOM 1544 O O . GLU A 1 199 ? 5.731 15.364 -8.986 1.00 82.19 199 GLU A O 1
ATOM 1549 N N . TRP A 1 200 ? 5.118 14.328 -7.089 1.00 84.94 200 TRP A N 1
ATOM 1550 C CA . TRP A 1 200 ? 5.866 13.088 -7.357 1.00 84.94 200 TRP A CA 1
ATOM 1551 C C . TRP A 1 200 ? 4.991 11.864 -7.641 1.00 84.94 200 TRP A C 1
ATOM 1553 O O . TRP A 1 200 ? 5.507 10.825 -8.072 1.00 84.94 200 TRP A O 1
ATOM 1563 N N . THR A 1 201 ? 3.682 11.956 -7.419 1.00 86.44 201 THR A N 1
ATOM 1564 C CA . THR A 1 201 ? 2.724 10.879 -7.710 1.00 86.44 201 THR A CA 1
ATOM 1565 C C . THR A 1 201 ? 1.998 11.061 -9.037 1.00 86.44 201 THR A C 1
ATOM 1567 O O . THR A 1 201 ? 1.546 10.071 -9.617 1.00 86.44 201 THR A O 1
ATOM 1570 N N . ALA A 1 202 ? 1.929 12.286 -9.569 1.00 85.50 202 ALA A N 1
ATOM 1571 C CA . ALA A 1 202 ? 1.346 12.537 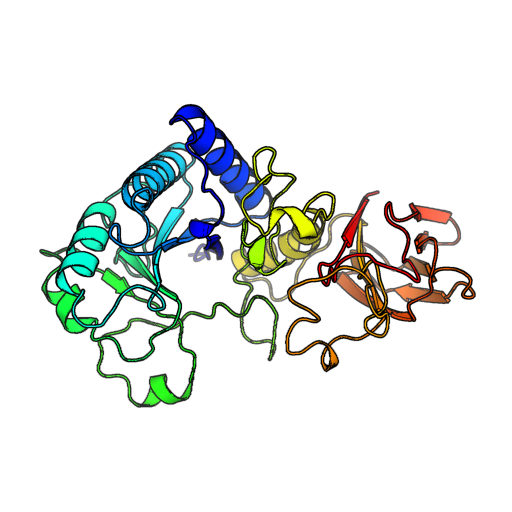-10.879 1.00 85.50 202 ALA A CA 1
ATOM 1572 C C . ALA A 1 202 ? 2.032 11.680 -11.955 1.00 85.50 202 ALA A C 1
ATOM 1574 O O . ALA A 1 202 ? 3.241 11.751 -12.156 1.00 85.50 202 ALA A O 1
ATOM 1575 N N . GLU A 1 203 ? 1.239 10.873 -12.665 1.00 88.00 203 GLU A N 1
ATOM 1576 C CA . GLU A 1 203 ? 1.696 9.916 -13.686 1.00 88.00 203 GLU A CA 1
ATOM 1577 C C . GLU A 1 203 ? 2.555 8.737 -13.174 1.00 88.00 203 GLU A C 1
ATOM 1579 O O . GLU A 1 203 ? 3.192 8.054 -13.981 1.00 88.00 203 GLU A O 1
ATOM 1584 N N . PHE A 1 204 ? 2.569 8.458 -11.868 1.00 91.81 204 PHE A N 1
ATOM 1585 C CA . PHE A 1 204 ? 3.235 7.291 -11.276 1.00 91.81 204 PHE A CA 1
ATOM 1586 C C . PHE A 1 204 ? 2.197 6.272 -10.776 1.00 91.81 204 PHE A C 1
ATOM 1588 O O . PHE A 1 204 ? 2.010 6.127 -9.578 1.00 91.81 204 PHE A O 1
ATOM 1595 N N . PRO A 1 205 ? 1.486 5.552 -11.663 1.00 92.31 205 PRO A N 1
ATOM 1596 C CA . PRO A 1 205 ? 0.484 4.584 -11.228 1.00 92.31 205 PRO A CA 1
ATOM 1597 C C . PRO A 1 205 ? 1.122 3.465 -10.400 1.00 92.31 205 PRO A C 1
ATOM 1599 O O . PRO A 1 205 ? 2.189 2.970 -10.767 1.00 92.31 205 PRO A O 1
ATOM 1602 N N . HIS A 1 206 ? 0.452 3.063 -9.314 1.00 90.94 206 HIS A N 1
ATOM 1603 C CA . HIS A 1 206 ? 0.835 1.948 -8.428 1.00 90.94 206 HIS A CA 1
ATOM 1604 C C . HIS A 1 206 ? -0.214 0.828 -8.374 1.00 90.94 206 HIS A C 1
ATOM 1606 O O . HIS A 1 206 ? -0.018 -0.202 -7.730 1.00 90.94 206 HIS A O 1
ATOM 1612 N N . ASP A 1 207 ? -1.330 0.992 -9.079 1.00 89.50 207 ASP A N 1
ATOM 1613 C CA . ASP A 1 207 ? -2.465 0.070 -9.086 1.00 89.50 207 ASP A CA 1
ATOM 1614 C C . ASP A 1 207 ? -2.107 -1.351 -9.540 1.00 89.50 207 ASP A C 1
ATOM 1616 O O . ASP A 1 207 ? -2.669 -2.323 -9.036 1.00 89.50 207 ASP A O 1
ATOM 1620 N N . ALA A 1 208 ? -1.121 -1.492 -10.425 1.00 92.19 208 ALA A N 1
ATOM 1621 C CA . ALA A 1 208 ? -0.589 -2.782 -10.853 1.00 92.19 208 ALA A CA 1
ATOM 1622 C C . ALA A 1 208 ? -0.014 -3.634 -9.698 1.00 92.19 208 ALA A C 1
ATOM 1624 O O . ALA A 1 208 ? -0.022 -4.865 -9.782 1.00 92.19 208 ALA A O 1
ATOM 1625 N N . TRP A 1 209 ? 0.415 -3.037 -8.577 1.00 90.75 209 TRP A N 1
ATOM 1626 C CA . TRP A 1 209 ? 0.800 -3.818 -7.394 1.00 90.75 209 TRP A CA 1
ATOM 1627 C C . TRP A 1 209 ? -0.381 -4.567 -6.767 1.00 90.75 209 TRP A C 1
ATOM 1629 O O . TRP A 1 209 ? -0.172 -5.636 -6.189 1.00 90.75 209 TRP A O 1
ATOM 1639 N N . ARG A 1 210 ? -1.631 -4.111 -6.950 1.00 89.94 210 ARG A N 1
ATOM 1640 C CA . ARG A 1 210 ? -2.825 -4.834 -6.471 1.00 89.94 210 ARG A CA 1
ATOM 1641 C C . ARG A 1 210 ? -2.927 -6.240 -7.067 1.00 89.94 210 ARG A C 1
ATOM 1643 O O . ARG A 1 210 ? -3.347 -7.168 -6.368 1.00 89.94 210 ARG A O 1
ATOM 1650 N N . SER A 1 211 ? -2.491 -6.429 -8.315 1.00 89.81 211 SER A N 1
ATOM 1651 C CA . SER A 1 211 ? -2.441 -7.751 -8.953 1.00 89.81 211 SER A CA 1
ATOM 1652 C C . SER A 1 211 ? -1.535 -8.722 -8.199 1.00 89.81 211 SER A C 1
ATOM 1654 O O . SER A 1 211 ? -1.927 -9.869 -7.980 1.00 89.81 211 SER A O 1
ATOM 1656 N N . LEU A 1 212 ? -0.371 -8.255 -7.730 1.00 88.25 212 LEU A N 1
ATOM 1657 C CA . LEU A 1 212 ? 0.557 -9.073 -6.943 1.00 88.25 212 LEU A CA 1
ATOM 1658 C C . LEU A 1 212 ? -0.049 -9.478 -5.606 1.00 88.25 212 LEU A C 1
ATOM 1660 O O . LEU A 1 212 ? 0.143 -10.603 -5.161 1.00 88.25 212 LEU A O 1
ATOM 1664 N N . MET A 1 213 ? -0.805 -8.581 -4.979 1.00 87.62 213 MET A N 1
ATOM 1665 C CA . MET A 1 213 ? -1.375 -8.799 -3.654 1.00 87.62 213 MET A CA 1
ATOM 1666 C C . MET A 1 213 ? -2.526 -9.802 -3.647 1.00 87.62 213 MET A C 1
ATOM 1668 O O . MET A 1 213 ? -2.585 -10.679 -2.782 1.00 87.62 213 MET A O 1
ATOM 1672 N N . LYS A 1 214 ? -3.435 -9.695 -4.620 1.00 90.38 214 LYS A N 1
ATOM 1673 C CA . LYS A 1 214 ? -4.677 -10.475 -4.705 1.00 90.38 214 LYS A CA 1
ATOM 1674 C C . LYS A 1 214 ? -4.523 -11.980 -4.405 1.00 90.38 214 LYS A C 1
ATOM 1676 O O . LYS A 1 214 ? -5.278 -12.485 -3.568 1.00 90.38 214 LYS A O 1
ATOM 1681 N N . PRO A 1 215 ? -3.580 -12.733 -5.007 1.00 91.25 215 PRO A N 1
ATOM 1682 C CA . PRO A 1 215 ? -3.447 -14.163 -4.725 1.00 91.25 215 PRO A CA 1
ATOM 1683 C C . PRO A 1 215 ? -2.913 -14.464 -3.315 1.00 91.25 215 PRO A C 1
ATOM 1685 O O . PRO A 1 215 ? -3.310 -15.472 -2.727 1.00 91.25 215 PRO A O 1
ATOM 1688 N N . TYR A 1 216 ? -2.076 -13.597 -2.729 1.00 88.62 216 TYR A N 1
ATOM 1689 C CA . TYR A 1 216 ? -1.645 -13.745 -1.331 1.00 88.62 216 TYR A CA 1
ATOM 1690 C C . TYR A 1 216 ? -2.794 -13.482 -0.361 1.00 88.62 216 TYR A C 1
ATOM 1692 O O . TYR A 1 216 ? -2.955 -14.225 0.606 1.00 88.62 216 TYR A O 1
ATOM 1700 N N . ILE A 1 217 ? -3.630 -12.478 -0.639 1.00 88.19 217 ILE A N 1
ATOM 1701 C CA . ILE A 1 217 ? -4.828 -12.188 0.159 1.00 88.19 217 ILE A CA 1
ATOM 1702 C C . ILE A 1 217 ? -5.783 -13.386 0.113 1.00 88.19 217 ILE A C 1
ATOM 1704 O O . ILE A 1 217 ? -6.245 -13.857 1.154 1.00 88.19 217 ILE A O 1
ATOM 1708 N N . ALA A 1 218 ? -6.024 -13.950 -1.073 1.00 89.88 218 ALA A N 1
ATOM 1709 C CA . ALA A 1 218 ? -6.855 -15.142 -1.230 1.00 89.88 218 ALA A CA 1
ATOM 1710 C C . ALA A 1 218 ? -6.298 -16.362 -0.464 1.00 89.88 218 ALA A C 1
ATOM 1712 O O . ALA A 1 218 ? -7.052 -17.070 0.217 1.00 89.88 218 ALA A O 1
ATOM 1713 N N . ALA A 1 219 ? -4.983 -16.595 -0.519 1.00 87.44 219 ALA A N 1
ATOM 1714 C CA . ALA A 1 219 ? -4.335 -17.660 0.246 1.00 87.44 219 ALA A CA 1
ATOM 1715 C C . ALA A 1 219 ? -4.458 -17.441 1.758 1.00 87.44 219 ALA A C 1
ATOM 1717 O O . ALA A 1 219 ? -4.880 -18.344 2.483 1.00 87.44 219 ALA A O 1
ATOM 1718 N N . TYR A 1 220 ? -4.192 -16.221 2.231 1.00 85.81 220 TYR A N 1
ATOM 1719 C CA . TYR A 1 220 ? -4.355 -15.861 3.634 1.00 85.81 220 TYR A CA 1
ATOM 1720 C C . TYR A 1 220 ? -5.783 -16.138 4.115 1.00 85.81 220 TYR A C 1
ATOM 1722 O O . TYR A 1 220 ? -5.958 -16.835 5.119 1.00 85.81 220 TYR A O 1
ATOM 1730 N N . LYS A 1 221 ? -6.796 -15.669 3.371 1.00 85.75 221 LYS A N 1
ATOM 1731 C CA . LYS A 1 221 ? -8.218 -15.804 3.728 1.00 85.75 221 LYS A CA 1
ATOM 1732 C C . LYS A 1 221 ? -8.699 -17.251 3.757 1.00 85.75 221 LYS A C 1
ATOM 1734 O O . LYS A 1 221 ? -9.462 -17.622 4.646 1.00 85.75 221 LYS A O 1
ATOM 1739 N N . SER A 1 222 ? -8.225 -18.072 2.824 1.00 90.69 222 SER A N 1
ATOM 1740 C CA . SER A 1 222 ? -8.538 -19.507 2.779 1.00 90.69 222 SER A CA 1
ATOM 1741 C C . SER A 1 222 ? -7.733 -20.341 3.783 1.00 90.69 222 SER A C 1
ATOM 1743 O O . SER A 1 222 ? -8.091 -21.485 4.054 1.00 90.69 222 SER A O 1
ATOM 1745 N N . GLY A 1 223 ? -6.663 -19.781 4.357 1.00 85.88 223 GLY A N 1
ATOM 1746 C CA . GLY A 1 223 ? -5.718 -20.525 5.186 1.00 85.88 223 GLY A CA 1
ATOM 1747 C C . GLY A 1 223 ? -4.771 -21.419 4.382 1.00 85.88 223 GLY A C 1
ATOM 1748 O O . GLY A 1 223 ? -4.145 -22.300 4.969 1.00 85.88 223 GLY A O 1
ATOM 1749 N N . ALA A 1 224 ? -4.662 -21.203 3.070 1.00 87.69 224 ALA A N 1
ATOM 1750 C CA . ALA A 1 224 ? -3.678 -21.874 2.237 1.00 87.69 224 ALA A CA 1
ATOM 1751 C C . ALA A 1 224 ? -2.253 -21.439 2.618 1.00 87.69 224 ALA A C 1
ATOM 1753 O O . ALA A 1 224 ? -2.013 -20.299 3.014 1.00 87.69 224 ALA A O 1
ATOM 1754 N N . ALA A 1 225 ? -1.297 -22.357 2.476 1.00 86.75 225 ALA A N 1
ATOM 1755 C CA . ALA A 1 225 ? 0.110 -22.091 2.773 1.00 86.75 225 ALA A CA 1
ATOM 1756 C C . ALA A 1 225 ? 0.806 -21.240 1.695 1.00 86.75 225 ALA A C 1
ATOM 1758 O O . ALA A 1 225 ? 1.895 -20.720 1.928 1.00 86.75 225 ALA A O 1
ATOM 1759 N N . SER A 1 226 ? 0.220 -21.125 0.501 1.00 86.69 226 SER A N 1
ATOM 1760 C CA . SER A 1 226 ? 0.820 -20.434 -0.644 1.00 86.69 226 SER A CA 1
ATOM 1761 C C . SER A 1 226 ? -0.257 -19.865 -1.579 1.00 86.69 226 SER A C 1
ATOM 1763 O O . SER A 1 226 ? -1.363 -20.416 -1.619 1.00 86.69 226 SER A O 1
ATOM 1765 N N . PRO A 1 227 ? 0.038 -18.770 -2.310 1.00 91.62 227 PRO A N 1
ATOM 1766 C CA . PRO A 1 227 ? -0.840 -18.225 -3.347 1.00 91.62 227 PRO A CA 1
ATOM 1767 C C . PRO A 1 227 ? -1.064 -19.218 -4.490 1.00 91.62 227 PRO A C 1
ATOM 1769 O O . PRO A 1 227 ? -0.244 -20.096 -4.738 1.00 91.62 227 PRO A O 1
ATOM 1772 N N . THR A 1 228 ? -2.163 -19.046 -5.224 1.00 92.44 228 THR A N 1
ATOM 1773 C CA . THR A 1 228 ? -2.407 -19.749 -6.490 1.00 92.44 228 THR A CA 1
ATOM 1774 C C . THR A 1 228 ? -2.503 -18.732 -7.615 1.00 92.44 228 THR A C 1
ATOM 1776 O O . THR A 1 228 ? -3.261 -17.765 -7.518 1.00 92.44 228 THR A O 1
ATOM 1779 N N . VAL A 1 229 ? -1.759 -18.969 -8.693 1.00 94.50 229 VAL A N 1
ATOM 1780 C CA . VAL A 1 229 ? -1.816 -18.163 -9.914 1.00 94.50 229 VAL A CA 1
ATOM 1781 C C . VAL A 1 229 ? -2.783 -18.814 -10.901 1.00 94.50 229 VAL A C 1
ATOM 1783 O O . VAL A 1 229 ? -2.672 -19.998 -11.202 1.00 94.50 229 VAL A O 1
ATOM 1786 N N . SER A 1 230 ? -3.756 -18.043 -11.391 1.00 93.56 230 SER A N 1
ATOM 1787 C CA . SER A 1 230 ? -4.798 -18.525 -12.319 1.00 93.56 230 SER A CA 1
ATOM 1788 C C . SER A 1 230 ? -4.671 -17.979 -13.741 1.00 93.56 230 SER A C 1
ATOM 1790 O O . SER A 1 230 ? -5.334 -18.482 -14.645 1.00 93.56 230 SER A O 1
ATOM 1792 N N . ARG A 1 231 ? -3.822 -16.968 -13.947 1.00 94.75 231 ARG A N 1
ATOM 1793 C CA . ARG A 1 231 ? -3.532 -16.357 -15.246 1.00 94.75 231 ARG A CA 1
ATOM 1794 C C . ARG A 1 231 ? -2.092 -15.871 -15.278 1.00 94.75 231 ARG A C 1
ATOM 1796 O O . ARG A 1 231 ? -1.555 -15.519 -14.229 1.00 94.75 231 ARG A O 1
ATOM 1803 N N . ASP A 1 232 ? -1.515 -15.837 -16.472 1.00 97.12 232 ASP A N 1
ATOM 1804 C CA . ASP A 1 232 ? -0.188 -15.270 -16.671 1.00 97.12 232 ASP A CA 1
ATOM 1805 C C . ASP A 1 232 ? -0.266 -13.733 -16.646 1.00 97.12 232 ASP A C 1
ATOM 1807 O O . ASP A 1 232 ? -1.090 -13.129 -17.336 1.00 97.12 232 ASP A O 1
ATOM 1811 N N . GLU A 1 233 ? 0.574 -13.099 -15.833 1.00 97.50 233 GLU A N 1
ATOM 1812 C CA . GLU A 1 233 ? 0.641 -11.644 -15.675 1.00 97.50 233 GLU A CA 1
ATOM 1813 C C . GLU A 1 233 ? 2.077 -11.227 -15.332 1.00 97.50 233 GLU A C 1
ATOM 1815 O O . GLU A 1 233 ? 2.811 -11.957 -14.663 1.00 97.50 233 GLU A O 1
ATOM 1820 N N . LEU A 1 234 ? 2.498 -10.056 -15.804 1.00 97.56 234 LEU A N 1
ATOM 1821 C CA . LEU A 1 234 ? 3.812 -9.491 -15.518 1.00 97.56 234 LEU A CA 1
ATOM 1822 C C . LEU A 1 234 ? 3.639 -8.093 -14.939 1.00 97.56 234 LEU A C 1
ATOM 1824 O O . LEU A 1 234 ? 3.158 -7.215 -15.644 1.00 97.56 234 LEU A O 1
ATOM 1828 N N . VAL A 1 235 ? 4.073 -7.875 -13.700 1.00 97.31 235 VAL A N 1
ATOM 1829 C CA . VAL A 1 235 ? 4.089 -6.555 -13.049 1.00 97.31 235 VAL A CA 1
ATOM 1830 C C . VAL A 1 235 ? 5.529 -6.074 -12.962 1.00 97.31 235 VAL A C 1
ATOM 1832 O O . VAL A 1 235 ? 6.398 -6.827 -12.535 1.00 97.31 235 VAL A O 1
ATOM 1835 N N . TYR A 1 236 ? 5.815 -4.836 -13.342 1.00 97.31 236 TYR A N 1
ATOM 1836 C CA . TYR A 1 236 ? 7.163 -4.271 -13.298 1.00 97.31 236 TYR A CA 1
ATOM 1837 C C . TYR A 1 236 ? 7.169 -2.929 -12.581 1.00 97.31 236 TYR A C 1
ATOM 1839 O O . TYR A 1 236 ? 6.171 -2.210 -12.583 1.00 97.31 236 TYR A O 1
ATOM 1847 N N . TRP A 1 237 ? 8.305 -2.584 -11.978 1.00 97.00 237 TRP A N 1
ATOM 1848 C CA . TRP A 1 237 ? 8.497 -1.265 -11.390 1.00 97.00 237 TRP A CA 1
ATOM 1849 C C . TRP A 1 237 ? 9.958 -0.840 -11.360 1.00 97.00 237 TRP A C 1
ATOM 1851 O O . TRP A 1 237 ? 10.878 -1.660 -11.305 1.00 97.00 237 TRP A O 1
ATOM 1861 N N . TYR A 1 238 ? 10.172 0.468 -11.423 1.00 96.44 238 TYR A N 1
ATOM 1862 C CA . TYR A 1 238 ? 11.493 1.085 -11.392 1.00 96.44 238 TYR A CA 1
ATOM 1863 C C . TYR A 1 238 ? 11.377 2.575 -11.078 1.00 96.44 238 TYR A C 1
ATOM 1865 O O . TYR A 1 238 ? 10.342 3.197 -11.311 1.00 96.44 238 TYR A O 1
ATOM 1873 N N . ARG A 1 239 ? 12.467 3.177 -10.597 1.00 95.25 239 ARG A N 1
ATOM 1874 C CA . ARG A 1 239 ? 12.588 4.639 -10.585 1.00 95.25 239 ARG A CA 1
ATOM 1875 C C . ARG A 1 239 ? 12.882 5.166 -11.977 1.00 95.25 239 ARG A C 1
ATOM 1877 O O . ARG A 1 239 ? 13.643 4.556 -12.724 1.00 95.25 239 ARG A O 1
ATOM 1884 N N . THR A 1 240 ? 12.369 6.351 -12.280 1.00 95.81 240 THR A N 1
ATOM 1885 C CA . THR A 1 240 ? 12.610 7.030 -13.561 1.00 95.81 240 THR A CA 1
ATOM 1886 C C . THR A 1 240 ? 13.937 7.780 -13.613 1.00 95.81 240 THR A C 1
ATOM 1888 O O . THR A 1 240 ? 14.283 8.302 -14.665 1.00 95.81 240 THR A O 1
ATOM 1891 N N . THR A 1 241 ? 14.697 7.815 -12.516 1.00 95.88 241 THR A N 1
ATOM 1892 C CA . THR A 1 241 ? 16.018 8.448 -12.449 1.00 95.88 241 THR A CA 1
ATOM 1893 C C . THR A 1 241 ? 16.942 7.615 -11.546 1.00 95.88 241 THR A C 1
ATOM 1895 O O . THR A 1 241 ? 16.521 7.223 -10.451 1.00 95.88 241 THR A O 1
ATOM 1898 N N . PRO A 1 242 ? 18.194 7.327 -11.955 1.00 96.00 242 PRO A N 1
ATOM 1899 C CA . PRO A 1 242 ? 19.177 6.681 -11.084 1.00 96.00 242 PRO A CA 1
ATOM 1900 C C . PRO A 1 242 ? 19.459 7.500 -9.813 1.00 96.00 242 PRO A C 1
ATOM 1902 O O . PRO A 1 242 ? 19.531 8.729 -9.870 1.00 96.00 242 PRO A O 1
ATOM 1905 N N . LYS A 1 243 ? 19.695 6.845 -8.665 1.00 94.06 243 LYS A N 1
ATOM 1906 C CA . LYS A 1 243 ? 19.867 7.526 -7.355 1.00 94.06 243 LYS A CA 1
ATOM 1907 C C . LYS A 1 243 ? 21.034 8.517 -7.314 1.00 94.06 243 LYS A C 1
ATOM 1909 O O . LYS A 1 243 ? 21.060 9.440 -6.497 1.00 94.06 243 LYS A O 1
ATOM 1914 N N . GLY A 1 244 ? 22.037 8.277 -8.159 1.00 93.25 244 GLY A N 1
ATOM 1915 C CA . GLY A 1 244 ? 23.256 9.078 -8.243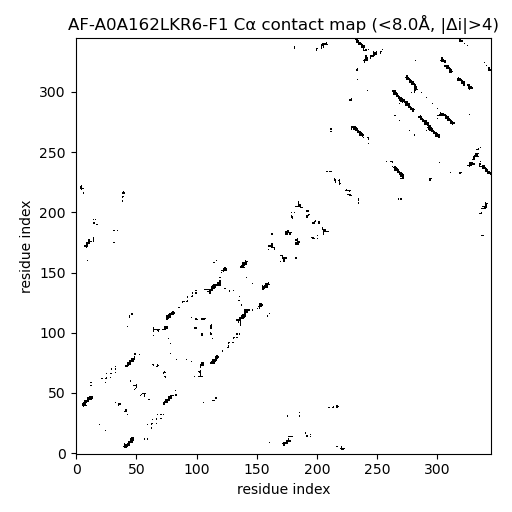 1.00 93.25 244 GLY A CA 1
ATOM 1916 C C . GLY A 1 244 ? 23.112 10.374 -9.041 1.00 93.25 244 GLY A C 1
ATOM 1917 O O . GLY A 1 244 ? 24.030 11.185 -8.999 1.00 93.25 244 GLY A O 1
ATOM 1918 N N . ILE A 1 245 ? 22.007 10.580 -9.764 1.00 95.25 245 ILE A N 1
ATOM 1919 C CA . ILE A 1 245 ? 21.788 11.817 -10.522 1.00 95.25 245 ILE A CA 1
ATOM 1920 C C . ILE A 1 245 ? 21.546 12.978 -9.559 1.00 95.25 245 ILE A C 1
ATOM 1922 O O . ILE A 1 245 ? 20.836 12.838 -8.564 1.00 95.25 245 ILE A O 1
ATOM 1926 N N . GLU A 1 246 ? 22.152 14.121 -9.866 1.00 95.12 246 GLU A N 1
ATOM 1927 C CA . GLU A 1 246 ? 21.907 15.382 -9.171 1.00 95.12 246 GLU A CA 1
ATOM 1928 C C . GLU A 1 246 ? 20.831 16.165 -9.929 1.00 95.12 246 GLU A C 1
ATOM 1930 O O . GLU A 1 246 ? 21.035 16.536 -11.088 1.00 95.12 246 GLU A O 1
ATOM 1935 N N . CYS A 1 247 ? 19.684 16.396 -9.288 1.00 94.50 247 CYS A N 1
ATOM 1936 C CA . CYS A 1 247 ? 18.616 17.211 -9.863 1.00 94.50 247 CYS A CA 1
ATOM 1937 C C . CYS A 1 247 ? 18.920 18.707 -9.696 1.00 94.50 247 CYS A C 1
ATOM 1939 O O . CYS A 1 247 ? 19.555 19.121 -8.725 1.00 94.50 247 CYS A O 1
ATOM 1941 N N . THR A 1 248 ? 18.491 19.533 -10.651 1.00 95.19 248 THR A N 1
ATOM 1942 C CA . THR A 1 248 ? 18.993 20.914 -10.784 1.00 95.19 248 THR A CA 1
ATOM 1943 C C . THR A 1 248 ? 18.171 21.990 -10.075 1.00 95.19 248 THR A C 1
ATOM 1945 O O . THR A 1 248 ? 18.660 23.108 -9.923 1.00 95.19 248 THR A O 1
ATOM 1948 N N . ASN A 1 249 ? 16.928 21.706 -9.686 1.00 91.75 249 ASN A N 1
ATOM 1949 C CA . ASN A 1 249 ? 15.958 22.699 -9.216 1.00 91.75 249 ASN A CA 1
ATOM 1950 C C . ASN A 1 249 ? 15.069 22.164 -8.076 1.00 91.75 249 ASN A C 1
ATOM 1952 O O . ASN A 1 249 ? 13.875 22.450 -8.012 1.00 91.75 249 ASN A O 1
ATOM 1956 N N . ASP A 1 250 ? 15.658 21.391 -7.164 1.00 89.62 250 ASP A N 1
ATOM 1957 C CA . ASP A 1 250 ? 14.964 20.879 -5.986 1.00 89.62 250 ASP A CA 1
ATOM 1958 C C . ASP A 1 250 ? 15.285 21.714 -4.738 1.00 89.62 250 ASP A C 1
ATOM 1960 O O . ASP A 1 250 ? 16.452 21.927 -4.403 1.00 89.62 250 ASP A O 1
ATOM 1964 N N . LYS A 1 251 ? 14.254 22.197 -4.037 1.00 87.44 251 LYS A N 1
ATOM 1965 C CA . LYS A 1 251 ? 14.410 23.026 -2.827 1.00 87.44 251 LYS A CA 1
ATOM 1966 C C . LYS A 1 251 ? 14.528 22.211 -1.535 1.00 87.44 251 LYS A C 1
ATOM 1968 O O . LYS A 1 251 ? 14.894 22.780 -0.508 1.00 87.44 251 LYS A O 1
ATOM 1973 N N . ILE A 1 252 ? 14.191 20.923 -1.573 1.00 87.00 252 ILE A N 1
ATOM 1974 C CA . ILE A 1 252 ? 14.153 20.008 -0.425 1.00 87.00 252 ILE A CA 1
ATOM 1975 C C . ILE A 1 252 ? 15.414 19.132 -0.413 1.00 87.00 252 ILE A C 1
ATOM 1977 O O . ILE A 1 252 ? 16.016 18.922 0.641 1.00 87.00 252 ILE A O 1
ATOM 1981 N N . GLY A 1 253 ? 15.858 18.688 -1.590 1.00 88.56 253 GLY A N 1
ATOM 1982 C CA . GLY A 1 253 ? 17.010 17.811 -1.778 1.00 88.56 253 GLY A CA 1
ATOM 1983 C C . GLY A 1 253 ? 16.648 16.323 -1.739 1.00 88.56 253 GLY A C 1
ATOM 1984 O O . GLY A 1 253 ? 15.482 15.938 -1.745 1.00 88.56 253 GLY A O 1
ATOM 1985 N N . LYS A 1 254 ? 17.672 15.460 -1.724 1.00 90.44 254 LYS A N 1
ATOM 1986 C CA . LYS A 1 254 ? 17.478 14.001 -1.701 1.00 90.44 254 LYS A CA 1
ATOM 1987 C C . LYS A 1 254 ? 16.802 13.557 -0.395 1.00 90.44 254 LYS A C 1
ATOM 1989 O O . LYS A 1 254 ? 17.178 14.053 0.672 1.00 90.44 254 LYS A O 1
ATOM 1994 N N . PRO A 1 255 ? 15.884 12.574 -0.439 1.00 86.69 255 PRO A N 1
ATOM 1995 C CA . PRO A 1 255 ? 15.321 11.996 0.772 1.00 86.69 255 PRO A CA 1
ATOM 1996 C C . PRO A 1 255 ? 16.405 11.294 1.603 1.00 86.69 255 PRO A C 1
ATOM 1998 O O . PRO A 1 255 ? 17.395 10.771 1.080 1.00 86.69 255 PRO A O 1
ATOM 2001 N N . ARG A 1 256 ? 16.207 11.256 2.924 1.00 86.62 256 ARG A N 1
ATOM 2002 C CA . ARG A 1 256 ? 17.054 10.470 3.834 1.00 86.62 256 ARG A CA 1
ATOM 2003 C C . ARG A 1 256 ? 16.926 8.983 3.490 1.00 86.62 256 ARG A C 1
ATOM 2005 O O . ARG A 1 256 ? 15.821 8.518 3.237 1.00 86.62 256 ARG A O 1
ATOM 2012 N N . GLY A 1 257 ? 18.028 8.234 3.534 1.00 87.00 257 GLY A N 1
ATOM 2013 C CA . GLY A 1 257 ? 18.011 6.804 3.216 1.00 87.00 257 GLY A CA 1
ATOM 2014 C C . GLY A 1 257 ? 18.187 6.499 1.728 1.00 87.00 257 GLY A C 1
ATOM 2015 O O . GLY A 1 257 ? 18.038 5.348 1.327 1.00 87.00 257 GLY A O 1
ATOM 2016 N N . VAL A 1 258 ? 18.507 7.495 0.891 1.00 88.25 258 VAL A N 1
ATOM 2017 C CA . VAL A 1 258 ? 18.764 7.315 -0.551 1.00 88.25 258 VAL A CA 1
ATOM 2018 C C . VAL A 1 258 ? 19.805 6.224 -0.845 1.00 88.25 258 VAL A C 1
ATOM 2020 O O . VAL A 1 258 ? 19.738 5.543 -1.869 1.00 88.25 258 VAL A O 1
ATOM 2023 N N . GLU A 1 259 ? 20.751 6.022 0.068 1.00 88.50 259 GLU A N 1
ATOM 2024 C CA . GLU A 1 259 ? 21.781 4.994 -0.001 1.00 88.50 259 GLU A CA 1
ATOM 2025 C C . GLU A 1 259 ? 21.233 3.563 0.065 1.00 88.50 259 GLU A C 1
ATOM 2027 O O . GLU A 1 259 ? 21.872 2.665 -0.481 1.00 88.50 259 GLU A O 1
ATOM 2032 N N . LEU A 1 260 ? 20.056 3.366 0.672 1.00 86.69 260 LEU A N 1
ATOM 2033 C CA . LEU A 1 260 ? 19.403 2.062 0.833 1.00 86.69 260 LEU A CA 1
ATOM 2034 C C . LEU A 1 260 ? 18.791 1.536 -0.463 1.00 86.69 260 LEU A C 1
ATOM 2036 O O . LEU A 1 260 ? 18.449 0.361 -0.555 1.00 86.69 260 LEU A O 1
ATOM 2040 N N . PHE A 1 261 ? 18.620 2.399 -1.459 1.00 86.62 261 PHE A N 1
ATOM 2041 C CA . PHE A 1 261 ? 18.045 1.985 -2.721 1.00 86.62 261 PHE A CA 1
ATOM 2042 C C . PHE A 1 261 ? 19.103 1.477 -3.687 1.00 86.62 261 PHE A C 1
ATOM 2044 O O . PHE A 1 261 ? 20.176 2.063 -3.796 1.00 86.62 261 PHE A O 1
ATOM 2051 N N . ASP A 1 262 ? 18.734 0.525 -4.532 1.00 90.56 262 ASP A N 1
ATOM 2052 C CA . ASP A 1 262 ? 19.532 0.118 -5.685 1.00 90.56 262 ASP A CA 1
ATOM 2053 C C . ASP A 1 262 ? 18.970 0.678 -6.994 1.00 90.56 262 ASP A C 1
ATOM 2055 O O . ASP A 1 262 ? 17.777 0.959 -7.114 1.00 90.56 262 ASP A O 1
ATOM 2059 N N . ASP A 1 263 ? 19.843 0.867 -7.985 1.00 95.56 263 ASP A N 1
ATOM 2060 C CA . ASP A 1 263 ? 19.447 1.212 -9.353 1.00 95.56 263 ASP A CA 1
ATOM 2061 C C . ASP A 1 263 ? 19.148 -0.079 -10.121 1.00 95.56 263 ASP A C 1
ATOM 2063 O O . ASP A 1 263 ? 19.974 -0.612 -10.871 1.00 95.56 263 ASP A O 1
ATOM 2067 N N . VAL A 1 264 ? 17.946 -0.602 -9.892 1.00 96.56 264 VAL A N 1
ATOM 2068 C CA . VAL A 1 264 ? 17.445 -1.834 -10.508 1.00 96.56 264 VAL A CA 1
ATOM 2069 C C . VAL A 1 264 ? 16.050 -1.645 -11.095 1.00 96.56 264 VAL A C 1
ATOM 2071 O O . VAL A 1 264 ? 15.264 -0.812 -10.645 1.00 96.56 264 VAL A O 1
ATOM 2074 N N . VAL A 1 265 ? 15.754 -2.445 -12.114 1.00 97.88 265 VAL A N 1
ATOM 2075 C CA . VAL A 1 265 ? 14.410 -2.644 -12.655 1.00 97.88 265 VAL A CA 1
ATOM 2076 C C . VAL A 1 265 ? 13.879 -3.946 -12.084 1.00 97.88 265 VAL A C 1
ATOM 2078 O O . VAL A 1 265 ? 14.526 -4.984 -12.218 1.00 97.88 265 VAL A O 1
ATOM 2081 N N . PHE A 1 266 ? 12.717 -3.899 -11.449 1.00 97.44 266 PHE A N 1
ATOM 2082 C CA . PHE A 1 266 ? 12.056 -5.085 -10.930 1.00 97.44 266 PHE A CA 1
ATOM 2083 C C . PHE A 1 266 ? 10.995 -5.582 -11.904 1.00 97.44 266 PHE A C 1
ATOM 2085 O O . PHE A 1 266 ? 10.310 -4.791 -12.556 1.00 97.44 266 PHE A O 1
ATOM 2092 N N . ALA A 1 267 ? 10.835 -6.899 -11.961 1.00 97.25 267 ALA A N 1
ATOM 2093 C CA . ALA A 1 267 ? 9.720 -7.542 -12.632 1.00 97.25 267 ALA A CA 1
ATOM 2094 C C . ALA A 1 267 ? 9.266 -8.753 -11.817 1.00 97.25 267 ALA A C 1
ATOM 2096 O O . ALA A 1 267 ? 10.078 -9.589 -11.425 1.00 97.25 267 ALA A O 1
ATOM 2097 N N . SER A 1 268 ? 7.968 -8.844 -11.567 1.00 96.69 268 SER A N 1
ATOM 2098 C CA . SER A 1 268 ? 7.316 -9.973 -10.929 1.00 96.69 268 SER A CA 1
ATOM 2099 C C . SER A 1 268 ? 6.456 -10.693 -11.956 1.00 96.69 268 SER A C 1
ATOM 2101 O O . SER A 1 268 ? 5.486 -10.134 -12.472 1.00 96.69 268 SER A O 1
ATOM 2103 N N . ALA A 1 269 ? 6.857 -11.915 -12.293 1.00 97.19 269 ALA A N 1
ATOM 2104 C CA . ALA A 1 269 ? 6.126 -12.782 -13.199 1.00 97.19 269 ALA A CA 1
ATOM 2105 C C . ALA A 1 269 ? 5.204 -13.687 -12.379 1.00 97.19 269 ALA A C 1
ATOM 2107 O O . ALA A 1 269 ? 5.659 -14.421 -11.502 1.00 97.19 269 ALA A O 1
ATOM 2108 N N . MET A 1 270 ? 3.911 -13.621 -12.670 1.00 97.12 270 MET A N 1
ATOM 2109 C CA . MET A 1 270 ? 2.880 -14.485 -12.114 1.00 97.12 270 MET A CA 1
ATOM 2110 C C . MET A 1 270 ? 2.527 -15.500 -13.193 1.00 97.12 270 MET A C 1
ATOM 2112 O O . MET A 1 270 ? 1.909 -15.134 -14.187 1.00 97.12 270 MET A O 1
ATOM 2116 N N . LEU A 1 271 ? 2.950 -16.754 -13.038 1.00 97.62 271 LEU A N 1
ATOM 2117 C CA . LEU A 1 271 ? 2.901 -17.747 -14.109 1.00 97.62 271 LEU A CA 1
ATOM 2118 C C . LEU A 1 271 ? 2.093 -18.990 -13.733 1.00 97.62 271 LEU A C 1
ATOM 2120 O O . LEU A 1 271 ? 2.291 -19.600 -12.689 1.00 97.62 271 LEU A O 1
ATOM 2124 N N . THR A 1 272 ? 1.219 -19.426 -14.631 1.00 97.06 272 THR A N 1
ATOM 2125 C CA . THR A 1 272 ? 0.498 -20.708 -14.539 1.00 97.06 272 THR A CA 1
ATOM 2126 C C . THR A 1 272 ? 1.374 -21.899 -14.935 1.00 97.06 272 THR A C 1
ATOM 2128 O O . THR A 1 272 ? 1.154 -23.022 -14.485 1.00 97.06 272 THR A O 1
ATOM 2131 N N . GLN A 1 273 ? 2.376 -21.658 -15.782 1.00 96.94 273 GLN A N 1
ATOM 2132 C CA . GLN A 1 273 ? 3.378 -22.618 -16.247 1.00 96.94 273 GLN A CA 1
ATOM 2133 C C . GLN A 1 273 ? 4.704 -21.890 -16.494 1.00 96.94 273 GLN A C 1
ATOM 2135 O O . GLN A 1 273 ? 4.660 -20.698 -16.818 1.00 96.94 273 GLN A O 1
ATOM 2140 N N . PRO A 1 274 ? 5.855 -22.588 -16.440 1.00 98.12 274 PRO A N 1
ATOM 2141 C CA . PRO A 1 274 ? 7.150 -21.977 -16.719 1.00 98.12 274 PRO A CA 1
ATOM 2142 C C . PRO A 1 274 ? 7.179 -21.188 -18.038 1.00 98.12 274 PRO A C 1
ATOM 2144 O O . PRO A 1 274 ? 6.532 -21.572 -19.021 1.00 98.12 274 PRO A O 1
ATOM 2147 N N . ALA A 1 275 ? 7.913 -20.080 -18.043 1.00 98.38 275 ALA A N 1
ATOM 2148 C CA . ALA A 1 275 ? 8.086 -19.188 -19.186 1.00 98.38 275 ALA A CA 1
ATOM 2149 C C . ALA A 1 275 ? 9.432 -18.454 -19.089 1.00 98.38 275 ALA A C 1
ATOM 2151 O O . ALA A 1 275 ? 9.998 -18.315 -18.007 1.00 98.38 275 ALA A O 1
ATOM 2152 N N . ASP A 1 276 ? 9.930 -17.955 -20.213 1.00 98.50 276 ASP A N 1
ATOM 2153 C CA . ASP A 1 276 ? 11.158 -17.171 -20.267 1.00 98.50 276 ASP A CA 1
ATOM 2154 C C . ASP A 1 276 ? 10.823 -15.678 -20.258 1.00 98.50 276 ASP A C 1
ATOM 2156 O O . ASP A 1 276 ? 10.095 -15.186 -21.127 1.00 98.50 276 ASP A O 1
ATOM 2160 N N . LEU A 1 277 ? 11.358 -14.960 -19.268 1.00 98.62 277 LEU A N 1
ATOM 2161 C CA . LEU A 1 277 ? 11.265 -13.509 -19.144 1.00 98.62 277 LEU A CA 1
ATOM 2162 C C . LEU A 1 277 ? 12.534 -12.865 -19.704 1.00 98.62 277 LEU A C 1
ATOM 2164 O O . LEU A 1 277 ? 13.626 -13.054 -19.169 1.00 98.62 277 LEU A O 1
ATOM 2168 N N . THR A 1 278 ? 12.374 -12.047 -20.736 1.00 98.62 278 THR A N 1
ATOM 2169 C CA . THR A 1 278 ? 13.415 -11.190 -21.301 1.00 98.62 278 THR A CA 1
ATOM 2170 C C . THR A 1 278 ? 13.180 -9.738 -20.904 1.00 98.62 278 THR A C 1
ATOM 2172 O O . THR A 1 278 ? 12.112 -9.183 -21.167 1.00 98.62 278 THR A O 1
ATOM 2175 N N . VAL A 1 279 ? 14.196 -9.095 -20.328 1.00 98.75 279 VAL A N 1
ATOM 2176 C CA . VAL A 1 279 ? 14.178 -7.667 -19.980 1.00 98.75 279 VAL A CA 1
ATOM 2177 C C . VAL A 1 279 ? 15.315 -6.941 -20.686 1.00 98.75 279 VAL A C 1
ATOM 2179 O O . VAL A 1 279 ? 16.466 -7.379 -20.660 1.00 98.75 279 VAL A O 1
ATOM 2182 N N . THR A 1 280 ? 14.989 -5.810 -21.308 1.00 98.75 280 THR A N 1
ATOM 2183 C CA . THR A 1 280 ? 15.956 -4.872 -21.891 1.00 98.75 280 THR A CA 1
ATOM 2184 C C . THR A 1 280 ? 15.783 -3.524 -21.210 1.00 98.75 280 THR A C 1
ATOM 2186 O O . THR A 1 280 ? 14.707 -2.931 -21.269 1.00 98.75 280 THR A O 1
ATOM 2189 N N . SER A 1 281 ? 16.835 -3.049 -20.544 1.00 98.56 281 SER A N 1
ATOM 2190 C CA . SER A 1 281 ? 16.820 -1.789 -19.800 1.00 98.56 281 SER A CA 1
ATOM 2191 C C . SER A 1 281 ? 17.735 -0.770 -20.471 1.00 98.56 281 SER A C 1
ATOM 2193 O O . SER A 1 281 ? 18.958 -0.926 -20.474 1.00 98.56 281 SER A O 1
ATOM 2195 N N . GLY A 1 282 ? 17.154 0.265 -21.074 1.00 97.94 282 GLY A N 1
ATOM 2196 C CA . GLY A 1 282 ? 17.900 1.271 -21.817 1.00 97.94 282 GLY A CA 1
ATOM 2197 C C . GLY A 1 282 ? 18.657 0.684 -23.010 1.00 97.94 282 GLY A C 1
ATOM 2198 O O . GLY A 1 282 ? 18.109 -0.074 -23.805 1.00 97.94 282 GLY A O 1
ATOM 2199 N N . SER A 1 283 ? 19.941 1.022 -23.127 1.00 95.88 283 SER A N 1
ATOM 2200 C CA . SER A 1 283 ? 20.850 0.486 -24.152 1.00 95.88 283 SER A CA 1
ATOM 2201 C C . SER A 1 283 ? 21.576 -0.803 -23.741 1.00 95.88 283 SER A C 1
ATOM 2203 O O . SER A 1 283 ? 22.487 -1.247 -24.444 1.00 95.88 283 SER A O 1
ATOM 2205 N N . ARG A 1 284 ? 21.226 -1.399 -22.593 1.00 97.50 284 ARG A N 1
ATOM 2206 C CA . ARG A 1 284 ? 21.853 -2.643 -22.127 1.00 97.50 284 ARG A CA 1
ATOM 2207 C C . ARG A 1 284 ? 21.417 -3.821 -22.999 1.00 97.50 284 ARG A C 1
ATOM 2209 O O . ARG A 1 284 ? 20.307 -3.830 -23.523 1.00 97.50 284 ARG A O 1
ATOM 2216 N N . SER A 1 285 ? 22.275 -4.835 -23.116 1.00 98.12 285 SER A N 1
ATOM 2217 C CA . SER A 1 285 ? 21.915 -6.085 -23.794 1.00 98.12 285 SER A CA 1
ATOM 2218 C C . SER A 1 285 ? 20.706 -6.752 -23.117 1.00 98.12 285 SER A C 1
ATOM 2220 O O . SER A 1 285 ? 20.650 -6.743 -21.883 1.00 98.12 285 SER A O 1
ATOM 2222 N N . PRO A 1 286 ? 19.782 -7.364 -23.884 1.00 98.38 286 PRO A N 1
ATOM 2223 C CA . PRO A 1 286 ? 18.670 -8.122 -23.320 1.00 98.38 286 PRO A CA 1
ATOM 2224 C C . PRO A 1 286 ? 19.155 -9.244 -22.396 1.00 98.38 286 PRO A C 1
ATOM 2226 O O . PRO A 1 286 ? 20.113 -9.952 -22.717 1.00 98.38 286 PRO A O 1
ATOM 2229 N N . VAL A 1 287 ? 18.475 -9.421 -21.266 1.00 98.62 287 VAL A N 1
ATOM 2230 C CA . VAL A 1 287 ? 18.721 -10.508 -20.311 1.00 98.62 287 VAL A CA 1
ATOM 2231 C C . VAL A 1 287 ? 17.493 -11.404 -20.278 1.00 98.62 287 VAL A C 1
ATOM 2233 O O . VAL A 1 287 ? 16.406 -10.919 -19.976 1.00 98.62 287 VAL A O 1
ATOM 2236 N N . THR A 1 288 ? 17.671 -12.694 -20.562 1.00 98.50 288 THR A N 1
ATOM 2237 C CA . THR A 1 288 ? 16.604 -13.704 -20.501 1.00 98.50 288 THR A CA 1
ATOM 2238 C C . THR A 1 288 ? 16.819 -14.631 -19.312 1.00 98.50 288 THR A C 1
ATOM 2240 O O . THR A 1 288 ? 17.919 -15.149 -19.121 1.00 98.50 288 THR A O 1
ATOM 2243 N N . VAL A 1 289 ? 15.763 -14.853 -18.532 1.00 98.25 289 VAL A N 1
ATOM 2244 C CA . VAL A 1 289 ? 15.742 -15.750 -17.373 1.00 98.25 289 VAL A CA 1
ATOM 2245 C C . VAL A 1 289 ? 14.563 -16.705 -17.518 1.00 98.25 289 VAL A C 1
ATOM 2247 O O . VAL A 1 289 ? 13.449 -16.261 -17.789 1.00 98.25 289 VAL A O 1
ATOM 2250 N N . SER A 1 290 ? 14.798 -18.001 -17.310 1.00 98.19 290 SER A N 1
ATOM 2251 C CA . SER A 1 290 ? 13.710 -18.977 -17.238 1.00 98.19 290 SER A CA 1
ATOM 2252 C C . SER A 1 290 ? 13.055 -18.912 -15.865 1.00 98.19 290 SER A C 1
ATOM 2254 O O . SER A 1 290 ? 13.730 -19.048 -14.841 1.00 98.19 290 SER A O 1
ATOM 2256 N N . VAL A 1 291 ? 11.751 -18.668 -15.846 1.00 98.12 291 VAL A N 1
ATOM 2257 C CA . VAL A 1 291 ? 10.963 -18.454 -14.636 1.00 98.12 291 VAL A CA 1
ATOM 2258 C C . VAL A 1 291 ? 9.988 -19.620 -14.476 1.00 98.12 291 VAL A C 1
ATOM 2260 O O . VAL A 1 291 ? 9.246 -19.924 -15.414 1.00 98.12 291 VAL A O 1
ATOM 2263 N N . PRO A 1 292 ? 9.978 -20.318 -13.326 1.00 97.88 292 PRO A N 1
ATOM 2264 C CA . PRO A 1 292 ? 9.026 -21.396 -13.093 1.00 97.88 292 PRO A CA 1
ATOM 2265 C C . PRO A 1 292 ? 7.597 -20.858 -12.912 1.00 97.88 292 PRO A C 1
ATOM 2267 O O . PRO A 1 292 ? 7.373 -19.652 -12.850 1.00 97.88 292 PRO A O 1
ATOM 2270 N N . ALA A 1 293 ? 6.619 -21.765 -12.828 1.00 96.94 293 ALA A N 1
ATOM 2271 C CA . ALA A 1 293 ? 5.261 -21.404 -12.420 1.00 96.94 293 ALA A CA 1
ATOM 2272 C C . ALA A 1 293 ? 5.245 -20.754 -11.018 1.00 96.94 293 ALA A C 1
ATOM 2274 O O . ALA A 1 293 ? 6.225 -20.846 -10.276 1.00 96.94 293 ALA A O 1
ATOM 2275 N N . ASP A 1 294 ? 4.110 -20.159 -10.659 1.00 95.50 294 ASP A N 1
ATOM 2276 C CA . ASP A 1 294 ? 3.860 -19.333 -9.473 1.00 95.50 294 ASP A CA 1
ATOM 2277 C C . ASP A 1 294 ? 4.385 -17.893 -9.608 1.00 95.50 294 ASP A C 1
ATOM 2279 O O . ASP A 1 294 ? 4.494 -17.364 -10.714 1.00 95.50 294 ASP A O 1
ATOM 2283 N N . ILE A 1 295 ? 4.594 -17.204 -8.484 1.00 94.56 295 ILE A N 1
ATOM 2284 C CA . ILE A 1 295 ? 4.946 -15.780 -8.439 1.00 94.56 295 ILE A CA 1
ATOM 2285 C C . ILE A 1 295 ? 6.437 -15.649 -8.146 1.00 94.56 295 ILE A C 1
ATOM 2287 O O . ILE A 1 295 ? 6.893 -16.060 -7.078 1.00 94.56 295 ILE A O 1
ATOM 2291 N N . HIS A 1 296 ? 7.183 -15.034 -9.063 1.00 94.94 296 HIS A N 1
ATOM 2292 C CA . HIS A 1 296 ? 8.626 -14.824 -8.928 1.00 94.94 296 HIS A CA 1
ATOM 2293 C C . HIS A 1 296 ? 8.992 -13.377 -9.218 1.00 94.94 296 HIS A C 1
ATOM 2295 O O . HIS A 1 296 ? 8.776 -12.888 -10.325 1.00 94.94 296 HIS A O 1
ATOM 2301 N N . THR A 1 297 ? 9.591 -12.709 -8.232 1.00 95.06 297 THR A N 1
ATOM 2302 C CA . THR A 1 297 ? 10.128 -11.352 -8.380 1.00 95.06 297 THR A CA 1
ATOM 2303 C C . THR A 1 297 ? 11.623 -11.406 -8.657 1.00 95.06 297 THR A C 1
ATOM 2305 O O . THR A 1 297 ? 12.394 -11.981 -7.890 1.00 95.06 297 THR A O 1
ATOM 2308 N N . LEU A 1 298 ? 12.025 -10.773 -9.752 1.00 95.62 298 LEU A N 1
ATOM 2309 C CA . LEU A 1 298 ? 13.390 -10.697 -10.253 1.00 95.62 298 LEU A CA 1
ATOM 2310 C C . LEU A 1 298 ? 13.828 -9.233 -10.325 1.00 95.62 298 LEU A C 1
ATOM 2312 O O . LEU A 1 298 ? 13.001 -8.327 -10.461 1.00 95.62 298 LEU A O 1
ATOM 2316 N N . ASN A 1 299 ? 15.138 -9.007 -10.264 1.00 96.31 299 ASN A N 1
ATOM 2317 C CA . ASN A 1 299 ? 15.735 -7.700 -10.500 1.00 96.31 299 ASN A CA 1
ATOM 2318 C C . ASN A 1 299 ? 16.704 -7.749 -11.687 1.00 96.31 299 ASN A C 1
ATOM 2320 O O . ASN A 1 299 ? 17.311 -8.774 -11.998 1.00 96.31 299 ASN A O 1
ATOM 2324 N N . PHE A 1 300 ? 16.815 -6.617 -12.369 1.00 97.81 300 PHE A N 1
ATOM 2325 C CA . PHE A 1 300 ? 17.648 -6.425 -13.546 1.00 97.81 300 PHE A CA 1
ATOM 2326 C C . PHE A 1 300 ? 18.431 -5.129 -13.377 1.00 97.81 300 PHE A C 1
ATOM 2328 O O . PHE A 1 300 ? 17.933 -4.158 -12.805 1.00 97.81 300 PHE A O 1
ATOM 2335 N N . THR A 1 301 ? 19.670 -5.089 -13.869 1.00 97.69 301 THR A N 1
ATOM 2336 C CA . THR A 1 301 ? 20.476 -3.867 -13.787 1.00 97.69 301 THR A CA 1
ATOM 2337 C C . THR A 1 301 ? 19.812 -2.736 -14.566 1.00 97.69 301 THR A C 1
ATOM 2339 O O . THR A 1 301 ? 19.538 -2.887 -15.757 1.00 97.69 301 THR A O 1
ATOM 2342 N N . MET A 1 302 ? 19.615 -1.594 -13.909 1.00 97.88 302 MET A N 1
ATOM 2343 C CA . MET A 1 302 ? 19.017 -0.413 -14.519 1.00 97.88 302 MET A CA 1
ATOM 2344 C C . MET A 1 302 ? 19.904 0.175 -15.627 1.00 97.88 302 MET A C 1
ATOM 2346 O O . MET A 1 302 ? 21.131 0.263 -15.510 1.00 97.88 302 MET A O 1
ATOM 2350 N N . GLY A 1 303 ? 19.268 0.593 -16.716 1.00 98.06 303 GLY A N 1
ATOM 2351 C CA . GLY A 1 303 ? 19.848 1.335 -17.824 1.00 98.06 303 GLY A CA 1
ATOM 2352 C C . GLY A 1 303 ? 18.951 2.504 -18.225 1.00 98.06 303 GLY A C 1
ATOM 2353 O O . GLY A 1 303 ? 17.728 2.377 -18.282 1.00 98.06 303 GLY A O 1
ATOM 2354 N N . VAL A 1 304 ? 19.579 3.643 -18.519 1.00 98.12 304 VAL A N 1
ATOM 2355 C CA . VAL A 1 304 ? 18.915 4.863 -19.000 1.00 98.12 304 VAL A CA 1
ATOM 2356 C C . VAL A 1 304 ? 18.277 4.614 -20.366 1.00 98.12 304 VAL A C 1
ATOM 2358 O O . VAL A 1 304 ? 18.925 4.084 -21.271 1.00 98.12 304 VAL A O 1
ATOM 2361 N N . GLY A 1 305 ? 17.029 5.045 -20.524 1.00 98.19 305 GLY A N 1
ATOM 2362 C CA . GLY A 1 305 ? 16.232 4.945 -21.740 1.00 98.19 305 GLY A CA 1
ATOM 2363 C C . GLY A 1 305 ? 14.969 4.112 -21.541 1.00 98.19 305 GLY A C 1
ATOM 2364 O O . GLY A 1 305 ? 14.439 4.002 -20.431 1.00 98.19 305 GLY A O 1
ATOM 2365 N N . LYS A 1 306 ? 14.488 3.521 -22.637 1.00 98.19 306 LYS A N 1
ATOM 2366 C CA . LYS A 1 306 ? 13.279 2.692 -22.653 1.00 98.19 306 LYS A CA 1
ATOM 2367 C C . LYS A 1 306 ? 13.460 1.404 -21.865 1.00 98.19 306 LYS A C 1
ATOM 2369 O O . LYS A 1 306 ? 14.516 0.780 -21.923 1.00 98.19 306 LYS A O 1
ATOM 2374 N N . GLN A 1 307 ? 12.398 0.982 -21.194 1.00 98.50 307 GLN A N 1
ATOM 2375 C CA . GLN A 1 307 ? 12.333 -0.307 -20.511 1.00 98.50 307 GLN A CA 1
ATOM 2376 C C . GLN A 1 307 ? 11.440 -1.236 -21.328 1.00 98.50 307 GLN A C 1
ATOM 2378 O O . GLN A 1 307 ? 10.334 -0.847 -21.697 1.00 98.50 307 GLN A O 1
ATOM 2383 N N . GLN A 1 308 ? 11.918 -2.432 -21.652 1.00 98.62 308 GLN A N 1
ATOM 2384 C CA . GLN A 1 308 ? 11.176 -3.412 -22.440 1.00 98.62 308 GLN A CA 1
ATOM 2385 C C . GLN A 1 308 ? 11.153 -4.755 -21.725 1.00 98.62 308 GLN A C 1
ATOM 2387 O O . GLN A 1 308 ? 12.179 -5.232 -21.241 1.00 98.62 308 GLN A O 1
ATOM 2392 N N . PHE A 1 309 ? 9.982 -5.378 -21.728 1.00 98.62 309 PHE A N 1
ATOM 2393 C CA . PHE A 1 309 ? 9.727 -6.666 -21.107 1.00 98.62 309 PHE A CA 1
ATOM 2394 C C . PHE A 1 309 ? 9.068 -7.590 -22.126 1.00 98.62 309 PHE A C 1
ATOM 2396 O O . PHE A 1 309 ? 8.216 -7.152 -22.895 1.00 98.62 309 PHE A O 1
ATOM 2403 N N . SER A 1 310 ? 9.452 -8.859 -22.141 1.00 98.19 310 SER A N 1
ATOM 2404 C CA . SER A 1 310 ? 8.850 -9.878 -22.995 1.00 98.19 310 SER A CA 1
ATOM 2405 C C . SER A 1 310 ? 8.824 -11.195 -22.248 1.00 98.19 310 SER A C 1
ATOM 2407 O O . SER A 1 310 ? 9.863 -11.697 -21.839 1.00 98.19 310 SER A O 1
ATOM 2409 N N . LEU A 1 311 ? 7.643 -11.767 -22.100 1.00 98.06 311 LEU A N 1
ATOM 2410 C CA . LEU A 1 311 ? 7.433 -13.108 -21.598 1.00 98.06 311 LEU A CA 1
ATOM 2411 C C . LEU A 1 311 ? 7.121 -14.024 -22.782 1.00 98.06 311 LEU A C 1
ATOM 2413 O O . LEU A 1 311 ? 6.284 -13.700 -23.628 1.00 98.06 311 LEU A O 1
ATOM 2417 N N . SER A 1 312 ? 7.786 -15.170 -22.847 1.00 97.69 312 SER A N 1
ATOM 2418 C CA . SER A 1 312 ? 7.596 -16.152 -23.914 1.00 97.69 312 SER A CA 1
ATOM 2419 C C . SER A 1 312 ? 7.509 -17.568 -23.364 1.00 97.69 312 SER A C 1
ATOM 2421 O O . SER A 1 312 ? 8.104 -17.889 -22.340 1.00 97.69 312 SER A O 1
ATOM 2423 N N . ARG A 1 313 ? 6.746 -18.430 -24.035 1.00 96.69 313 ARG A N 1
ATOM 2424 C CA . ARG A 1 313 ? 6.609 -19.844 -23.678 1.00 96.69 313 ARG A CA 1
ATOM 2425 C C . ARG A 1 313 ? 6.741 -20.674 -24.943 1.00 96.69 313 ARG A C 1
ATOM 2427 O O . ARG A 1 313 ? 5.977 -20.474 -25.883 1.00 96.69 313 ARG A O 1
ATOM 2434 N N . SER A 1 314 ? 7.711 -21.588 -24.966 1.00 92.56 314 SER A N 1
ATOM 2435 C CA . SER A 1 314 ? 8.016 -22.402 -26.155 1.00 92.56 314 SER A CA 1
ATOM 2436 C C . SER A 1 314 ? 8.233 -21.541 -27.411 1.00 92.56 314 SER A C 1
ATOM 2438 O O . SER A 1 314 ? 7.623 -21.791 -28.447 1.00 92.56 314 SER A O 1
ATOM 2440 N N . ASP A 1 315 ? 9.044 -20.486 -27.276 1.00 89.19 315 ASP A N 1
ATOM 2441 C CA . ASP A 1 315 ? 9.378 -19.495 -28.317 1.00 89.19 315 ASP A CA 1
ATOM 2442 C C . ASP A 1 315 ? 8.205 -18.644 -28.845 1.00 89.19 315 ASP A C 1
ATOM 2444 O O . ASP A 1 315 ? 8.397 -17.763 -29.685 1.00 89.19 315 ASP A O 1
ATOM 2448 N N . ALA A 1 316 ? 6.988 -18.844 -28.331 1.00 94.69 316 ALA A N 1
ATOM 2449 C CA . ALA A 1 316 ? 5.847 -17.990 -28.625 1.00 94.69 316 ALA A CA 1
ATOM 2450 C C . ALA A 1 316 ? 5.791 -16.814 -27.643 1.00 94.69 316 ALA A C 1
ATOM 2452 O O . ALA A 1 316 ? 5.851 -17.003 -26.425 1.00 94.69 316 ALA A O 1
ATOM 2453 N N . HIS A 1 317 ? 5.644 -15.595 -28.170 1.00 95.75 317 HIS A N 1
ATOM 2454 C CA . HIS A 1 317 ? 5.383 -14.410 -27.354 1.00 95.75 317 HIS A CA 1
ATOM 2455 C C . HIS A 1 317 ? 4.045 -14.560 -26.623 1.00 95.75 317 HIS A C 1
ATOM 2457 O O . HIS A 1 317 ? 3.023 -14.834 -27.253 1.00 95.75 317 HIS A O 1
ATOM 2463 N N . LEU A 1 318 ? 4.063 -14.351 -25.309 1.00 95.69 318 LEU A N 1
ATOM 2464 C CA . LEU A 1 318 ? 2.903 -14.491 -24.438 1.00 95.69 318 LEU A CA 1
ATOM 2465 C C . LEU A 1 318 ? 2.360 -13.116 -24.026 1.00 95.69 318 LEU A C 1
ATOM 2467 O O . LEU A 1 318 ? 1.212 -12.799 -24.311 1.00 95.69 318 LEU A O 1
ATOM 2471 N N . LEU A 1 319 ? 3.200 -12.282 -23.413 1.00 96.19 319 LEU A N 1
ATOM 2472 C CA . LEU A 1 319 ? 2.870 -10.928 -22.954 1.00 96.19 319 LEU A CA 1
ATOM 2473 C C . LEU A 1 319 ? 4.136 -10.083 -22.863 1.00 96.19 319 LEU A C 1
ATOM 2475 O O . LEU A 1 319 ? 5.227 -10.610 -22.677 1.00 96.19 319 LEU A O 1
ATOM 2479 N N . GLY A 1 320 ? 3.997 -8.767 -22.965 1.00 96.94 320 GLY A N 1
ATOM 2480 C CA . GLY A 1 320 ? 5.129 -7.856 -22.895 1.00 96.94 320 GLY A CA 1
ATOM 2481 C C . GLY A 1 320 ? 4.923 -6.601 -23.725 1.00 96.94 320 GLY A C 1
ATOM 2482 O O . GLY A 1 320 ? 3.920 -6.431 -24.417 1.00 96.94 320 GLY A O 1
ATOM 2483 N N . GLY A 1 321 ? 5.901 -5.711 -23.647 1.00 97.75 321 GLY A N 1
ATOM 2484 C CA . GLY A 1 321 ? 5.875 -4.421 -24.305 1.00 97.75 321 GLY A CA 1
ATOM 2485 C C . GLY A 1 321 ? 6.900 -3.463 -23.718 1.00 97.75 321 GLY A C 1
ATOM 2486 O O . GLY A 1 321 ? 7.829 -3.855 -23.006 1.00 97.75 321 GLY A O 1
ATOM 2487 N N . PHE A 1 322 ? 6.721 -2.187 -24.038 1.00 97.88 322 PHE A N 1
ATOM 2488 C CA . PHE A 1 322 ? 7.506 -1.103 -23.462 1.00 97.88 322 PHE A CA 1
ATOM 2489 C C . PHE A 1 322 ? 6.833 -0.572 -22.197 1.00 97.88 322 PHE A C 1
ATOM 2491 O O . PHE A 1 322 ? 5.613 -0.418 -22.168 1.00 97.88 322 PHE A O 1
ATOM 2498 N N . GLY A 1 323 ? 7.632 -0.246 -21.182 1.00 95.25 323 GLY A N 1
ATOM 2499 C CA . GLY A 1 323 ? 7.182 0.581 -20.068 1.00 95.25 323 GLY A CA 1
ATOM 2500 C C . GLY A 1 323 ? 6.846 1.996 -20.544 1.00 95.25 323 GLY A C 1
ATOM 2501 O O . GLY A 1 323 ? 7.463 2.495 -21.486 1.00 95.25 323 GLY A O 1
ATOM 2502 N N . ALA A 1 324 ? 5.863 2.648 -19.917 1.00 93.88 324 ALA A N 1
ATOM 2503 C CA . ALA A 1 324 ? 5.373 3.941 -20.405 1.00 93.88 324 ALA A CA 1
ATOM 2504 C C . ALA A 1 324 ? 6.267 5.137 -20.034 1.00 93.88 324 ALA A C 1
ATOM 2506 O O . ALA A 1 324 ? 6.135 6.198 -20.642 1.00 93.88 324 ALA A O 1
ATOM 2507 N N . LYS A 1 325 ? 7.170 4.987 -19.054 1.00 95.44 325 LYS A N 1
ATOM 2508 C CA . LYS A 1 325 ? 8.148 6.019 -18.680 1.00 95.44 325 LYS A CA 1
ATOM 2509 C C . LYS A 1 325 ? 9.577 5.541 -18.900 1.00 95.44 325 LYS A C 1
ATOM 2511 O O . LYS A 1 325 ? 9.961 4.473 -18.428 1.00 95.44 325 LYS A O 1
ATOM 2516 N N . ASP A 1 326 ? 10.376 6.363 -19.566 1.00 97.38 326 ASP A N 1
ATOM 2517 C CA . ASP A 1 326 ? 11.805 6.119 -19.741 1.00 97.38 326 ASP A CA 1
ATOM 2518 C C . ASP A 1 326 ? 12.572 6.459 -18.458 1.00 97.38 326 ASP A C 1
ATOM 2520 O O . ASP A 1 326 ? 12.195 7.360 -17.706 1.00 97.38 326 ASP A O 1
ATOM 2524 N N . ILE A 1 327 ? 13.685 5.762 -18.236 1.00 98.25 327 ILE A N 1
ATOM 2525 C CA . ILE A 1 327 ? 14.650 6.123 -17.197 1.00 98.25 327 ILE A CA 1
ATOM 2526 C C . ILE A 1 327 ? 15.550 7.220 -17.759 1.00 98.25 327 ILE A C 1
ATOM 2528 O O . ILE A 1 327 ? 16.189 7.029 -18.793 1.00 98.25 327 ILE A O 1
ATOM 2532 N N . GLN A 1 328 ? 15.603 8.367 -17.097 1.00 97.19 328 GLN A N 1
ATOM 2533 C CA . GLN A 1 328 ? 16.296 9.562 -17.560 1.00 97.19 328 GLN A CA 1
ATOM 2534 C C . GLN A 1 328 ? 17.630 9.764 -16.834 1.00 97.19 328 GLN A C 1
ATOM 2536 O O . GLN A 1 328 ? 17.830 9.314 -15.708 1.00 97.19 328 GLN A O 1
ATOM 2541 N N . GLN A 1 329 ? 18.549 10.473 -17.492 1.00 96.88 329 GLN A N 1
ATOM 2542 C CA . GLN A 1 329 ? 19.865 10.844 -16.949 1.00 96.88 329 GLN A CA 1
ATOM 2543 C C . GLN A 1 329 ? 19.874 12.270 -16.363 1.00 96.88 329 GLN A C 1
ATOM 2545 O O . GLN A 1 329 ? 20.930 12.824 -16.071 1.00 96.88 329 GLN A O 1
ATOM 2550 N N . SER A 1 330 ? 18.704 12.890 -16.220 1.00 96.38 330 SER A N 1
ATOM 2551 C CA . SER A 1 330 ? 18.531 14.252 -15.713 1.00 96.38 330 SER A CA 1
ATOM 2552 C C . SER A 1 330 ? 17.168 14.401 -15.052 1.00 96.38 330 SER A C 1
ATOM 2554 O O . SER A 1 330 ? 16.223 13.711 -15.424 1.00 96.38 330 SER A O 1
ATOM 2556 N N . CYS A 1 331 ? 17.068 15.331 -14.110 1.00 95.00 331 CYS A N 1
ATOM 2557 C CA . CYS A 1 331 ? 15.843 15.669 -13.397 1.00 95.00 331 CYS A CA 1
ATOM 2558 C C . CYS A 1 331 ? 15.906 17.123 -12.920 1.00 95.00 331 CYS A C 1
ATOM 2560 O O . CYS A 1 331 ? 16.987 17.646 -12.639 1.00 95.00 331 CYS A O 1
ATOM 2562 N N . GLU A 1 332 ? 14.747 17.769 -12.807 1.00 94.12 332 GLU A N 1
ATOM 2563 C CA . GLU A 1 332 ? 14.643 19.081 -12.163 1.00 94.12 332 GLU A CA 1
ATOM 2564 C C . GLU A 1 332 ? 14.466 18.928 -10.652 1.00 94.12 332 GLU A C 1
ATOM 2566 O O . GLU A 1 332 ? 15.233 19.513 -9.891 1.00 94.12 332 GLU A O 1
ATOM 2571 N N . THR A 1 333 ? 13.534 18.076 -10.228 1.00 92.62 333 THR A N 1
ATOM 2572 C CA . THR A 1 333 ? 13.276 17.721 -8.827 1.00 92.62 333 THR A CA 1
ATOM 2573 C C . THR A 1 333 ? 13.569 16.245 -8.566 1.00 92.62 333 THR A C 1
ATOM 2575 O O . THR A 1 333 ? 13.525 15.408 -9.475 1.00 92.62 333 THR A O 1
ATOM 2578 N N . TYR A 1 334 ? 13.907 15.915 -7.322 1.00 92.25 334 TYR A N 1
ATOM 2579 C CA . TYR A 1 334 ? 14.105 14.539 -6.893 1.00 92.25 334 TYR A CA 1
ATOM 2580 C C . TYR A 1 334 ? 12.757 13.832 -6.802 1.00 92.25 334 TYR A C 1
ATOM 2582 O O . TYR A 1 334 ? 11.933 14.156 -5.955 1.00 92.25 334 TYR A O 1
ATOM 2590 N N . ASN A 1 335 ? 12.564 12.805 -7.628 1.00 91.94 335 ASN A N 1
ATOM 2591 C CA . ASN A 1 335 ? 11.428 11.901 -7.512 1.00 91.94 335 ASN A CA 1
ATOM 2592 C C . ASN A 1 335 ? 11.934 10.468 -7.303 1.00 91.94 335 ASN A C 1
ATOM 2594 O O . ASN A 1 335 ? 12.484 9.842 -8.212 1.00 91.94 335 ASN A O 1
ATOM 2598 N N . PHE A 1 336 ? 11.776 9.976 -6.074 1.00 90.69 336 PHE A N 1
ATOM 2599 C CA . PHE A 1 336 ? 12.146 8.616 -5.673 1.00 90.69 336 PHE A CA 1
ATOM 2600 C C . PHE A 1 336 ? 10.974 7.632 -5.722 1.00 90.69 336 PHE A C 1
ATOM 2602 O O . PHE A 1 336 ? 11.151 6.467 -5.363 1.00 90.69 336 PHE A O 1
ATOM 2609 N N . ASN A 1 337 ? 9.814 8.079 -6.202 1.00 91.06 337 ASN A N 1
ATOM 2610 C CA . ASN A 1 337 ? 8.664 7.231 -6.433 1.00 91.06 337 ASN A CA 1
ATOM 2611 C C . ASN A 1 337 ? 8.963 6.196 -7.538 1.00 91.06 337 ASN A C 1
ATOM 2613 O O . ASN A 1 337 ? 9.734 6.439 -8.475 1.00 91.06 337 ASN A O 1
ATOM 2617 N N . ALA A 1 338 ? 8.365 5.014 -7.420 1.00 92.38 338 ALA A N 1
ATOM 2618 C CA . ALA A 1 338 ? 8.455 3.973 -8.431 1.00 92.38 338 ALA A CA 1
ATOM 2619 C C . ALA A 1 338 ? 7.354 4.167 -9.473 1.00 92.38 338 ALA A C 1
ATOM 2621 O O . ALA A 1 338 ? 6.194 4.369 -9.131 1.00 92.38 338 ALA A O 1
ATOM 2622 N N . TYR A 1 339 ? 7.702 4.080 -10.752 1.00 95.12 339 TYR A N 1
ATOM 2623 C CA . TYR A 1 339 ? 6.706 3.875 -11.794 1.00 95.12 339 TYR A CA 1
ATOM 2624 C C . TYR A 1 339 ? 6.358 2.387 -11.820 1.00 95.12 339 TYR A C 1
ATOM 2626 O O . TYR A 1 339 ? 7.275 1.570 -11.923 1.00 95.12 339 TYR A O 1
ATOM 2634 N N . VAL A 1 340 ? 5.074 2.035 -11.743 1.00 95.38 340 VAL A N 1
ATOM 2635 C CA . VAL A 1 340 ? 4.606 0.643 -11.751 1.00 95.38 340 VAL A CA 1
ATOM 2636 C C . VAL A 1 340 ? 3.725 0.420 -12.974 1.00 95.38 340 VAL A C 1
ATOM 2638 O O . VAL A 1 340 ? 2.935 1.274 -13.360 1.00 95.38 340 VAL A O 1
ATOM 2641 N N . GLY A 1 341 ? 3.857 -0.733 -13.615 1.00 95.81 341 GLY A N 1
ATOM 2642 C CA . GLY A 1 341 ? 2.968 -1.128 -14.700 1.00 95.81 341 GLY A CA 1
ATOM 2643 C C . GLY A 1 341 ? 2.799 -2.635 -14.771 1.00 95.81 341 GLY A C 1
ATOM 2644 O O . GLY A 1 341 ? 3.466 -3.381 -14.053 1.00 95.81 341 GLY A O 1
ATOM 2645 N N . ALA A 1 342 ? 1.895 -3.083 -15.639 1.00 96.44 342 ALA A N 1
ATOM 2646 C CA . ALA A 1 342 ? 1.630 -4.499 -15.832 1.00 96.44 342 ALA A CA 1
ATOM 2647 C C . ALA A 1 342 ? 1.293 -4.855 -17.285 1.00 96.44 342 ALA A C 1
ATOM 2649 O O . ALA A 1 342 ? 0.801 -4.025 -18.049 1.00 96.44 342 ALA A O 1
ATOM 2650 N N . PHE A 1 343 ? 1.512 -6.122 -17.631 1.00 96.56 343 PHE A N 1
ATOM 2651 C CA . PHE A 1 343 ? 1.019 -6.773 -18.840 1.00 96.56 343 PHE A CA 1
ATOM 2652 C C . PHE A 1 343 ? 0.194 -7.995 -18.445 1.00 96.56 343 PHE A C 1
ATOM 2654 O O . PHE A 1 343 ? 0.655 -8.838 -17.676 1.00 96.56 343 PHE A O 1
ATOM 2661 N N . THR A 1 344 ? -1.011 -8.101 -18.991 1.00 89.44 344 THR A N 1
ATOM 2662 C CA . THR A 1 344 ? -1.941 -9.212 -18.757 1.00 89.44 344 THR A CA 1
ATOM 2663 C C . THR A 1 344 ? -2.194 -9.957 -20.066 1.00 89.44 344 THR A C 1
ATOM 2665 O O . THR A 1 344 ? -2.187 -9.335 -21.130 1.00 89.44 344 THR A O 1
ATOM 2668 N N . ALA A 1 345 ? -2.334 -11.286 -19.980 1.00 75.00 345 ALA A N 1
ATOM 2669 C CA . ALA A 1 345 ? -2.620 -12.168 -21.118 1.00 75.00 345 ALA A CA 1
ATOM 2670 C C . ALA A 1 345 ? -4.052 -12.023 -21.647 1.00 75.00 345 ALA A C 1
ATOM 2672 O O . ALA A 1 345 ? -4.971 -11.854 -20.808 1.00 75.00 345 ALA A O 1
#

Mean predicted aligned error: 7.28 Å